Protein 2H0E (pdb70)

InterPro domains:
  IPR000895 Transthyretin/hydroxyisourate hydrolase [PR00189] (3-23)
  IPR000895 Transthyretin/hydroxyisourate hydrolase [PR00189] (92-114)
  IPR014306 Hydroxyisourate hydrolase [TIGR02962] (2-114)
  IPR023416 Transthyretin/hydroxyisourate hydrolase domain [PF00576] (4-113)
  IPR023416 Transthyretin/hydroxyisourate hydrolase domain [PTHR10395] (3-114)
  IPR023418 Transthyretin, thyroxine binding site [PS00768] (7-22)
  IPR023419 Transthyretin, conserved site [PS00769] (97-109)
  IPR036817 Transthyretin/hydroxyisourate hydrolase domain superfamily [G3DSA:2.60.40.180] (1-114)
  IPR036817 Transthyretin/hydroxyisourate hydrolase domain superfamily [SSF49472] (1-114)

B-factor: mean 44.35, std 12.81, range [21.93, 119.13]

GO terms:
  GO:0042802 identical protein binding (F, IPI)

Sequence (217 aa):
GKLTTHHILDLTCGKPAANVKIGLKRLGESIKEVYTNNDGRVDVPLLAGEELSGEYVEFHAGDYFASKNAADQPFLTIVTVRFQLADPDAHYHHIPLLLSPFGYQVYRGSGKLTTHILDLTCGKPAANVKIGLKRLGESIKEVYTNNDGRVDVPLLAGEELSGEYVEFHAGDYFASKNNAADQPFLTIVTVRFQLADPDAHYHIPLLLSPFGYQVYRGS

Structure (mmCIF, N/CA/C/O backbone):
data_2H0E
#
_entry.id   2H0E
#
_cell.length_a   73.170
_cell.length_b   73.170
_cell.length_c   145.020
_cell.angle_alpha   90.000
_cell.angle_beta   90.000
_cell.angle_gamma   90.000
#
_symmetry.space_group_name_H-M   'P 42 2 2'
#
loop_
_entity.id
_entity.type
_entity.pdbx_description
1 polymer 'Transthyretin-like protein pucM'
2 non-polymer GLYCEROL
3 water water
#
loop_
_atom_site.group_PDB
_atom_site.id
_atom_site.type_symbol
_atom_site.label_atom_id
_atom_site.label_alt_id
_atom_site.label_comp_id
_atom_site.label_asym_id
_atom_site.label_entity_id
_atom_site.label_seq_id
_atom_site.pdbx_PDB_ins_code
_atom_site.Cartn_x
_atom_site.Cartn_y
_atom_site.Cartn_z
_atom_site.occupancy
_atom_site.B_iso_or_equiv
_atom_site.auth_seq_id
_atom_site.auth_comp_id
_atom_site.auth_asym_id
_atom_site.auth_atom_id
_atom_site.pdbx_PDB_model_num
ATOM 9 N N . GLY A 1 9 ? -22.875 65.350 51.049 1.00 77.45 9 GLY A N 1
ATOM 10 C CA . GLY A 1 9 ? -21.670 65.869 50.432 1.00 71.55 9 GLY A CA 1
ATOM 11 C C . GLY A 1 9 ? -20.626 64.784 50.256 1.00 67.17 9 GLY A C 1
ATOM 12 O O . GLY A 1 9 ? -20.733 63.706 50.840 1.00 66.82 9 GLY A O 1
ATOM 13 N N . LYS A 1 10 ? -19.609 65.067 49.455 1.00 62.75 10 LYS A N 1
ATOM 14 C CA . LYS A 1 10 ? -18.557 64.096 49.211 1.00 59.06 10 LYS A CA 1
ATOM 15 C C . LYS A 1 10 ? -17.238 64.789 48.889 1.00 55.75 10 LYS A C 1
ATOM 16 O O . LYS A 1 10 ? -17.215 65.810 48.208 1.00 55.63 10 LYS A O 1
ATOM 22 N N . LEU A 1 11 ? -16.145 64.239 49.402 1.00 52.21 11 LEU A N 1
ATOM 23 C CA . LEU A 1 11 ? -14.813 64.769 49.138 1.00 47.61 11 LEU A CA 1
ATOM 24 C C . LEU A 1 11 ? -13.943 63.618 48.666 1.00 45.71 11 LEU A C 1
ATOM 25 O O . LEU A 1 11 ? -13.776 62.624 49.374 1.00 45.42 11 LEU A O 1
ATOM 30 N N . THR A 1 12 ? -13.392 63.755 47.466 1.00 43.30 12 THR A N 1
ATOM 31 C CA . THR A 1 12 ? -12.533 62.729 46.907 1.00 40.54 12 THR A CA 1
ATOM 32 C C . THR A 1 12 ? -11.280 63.356 46.313 1.00 39.52 12 THR A C 1
ATOM 33 O O . THR A 1 12 ? -11.201 64.572 46.131 1.00 37.94 12 THR A O 1
ATOM 37 N N . THR A 1 13 ? -10.301 62.516 46.015 1.00 38.14 13 THR A N 1
ATOM 38 C CA . THR A 1 13 ? -9.054 62.976 45.432 1.00 37.11 13 THR A CA 1
ATOM 39 C C . THR A 1 13 ? -8.447 61.839 44.632 1.00 36.80 13 THR A C 1
ATOM 40 O O . THR A 1 13 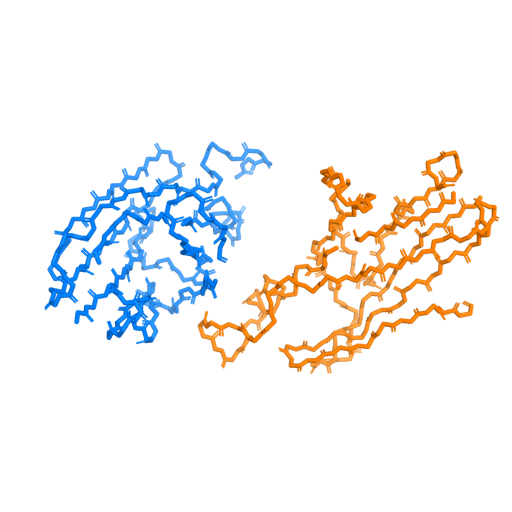? -8.899 60.703 44.718 1.00 39.42 13 THR A O 1
ATOM 44 N N A HIS A 1 14 ? -7.438 62.178 43.834 0.50 36.16 14 HIS A N 1
ATOM 45 N N B HIS A 1 14 ? -7.413 62.136 43.860 0.50 36.02 14 HIS A N 1
ATOM 46 C CA A HIS A 1 14 ? -6.758 61.236 42.954 0.50 35.77 14 HIS A CA 1
ATOM 47 C CA B HIS A 1 14 ? -6.708 61.110 43.112 0.50 35.56 14 HIS A CA 1
ATOM 48 C C A HIS A 1 14 ? -5.363 61.782 42.648 0.50 34.98 14 HIS A C 1
ATOM 49 C C B HIS A 1 14 ? -5.402 61.728 42.638 0.50 34.92 14 HIS A C 1
ATOM 50 O O A HIS A 1 14 ? -5.196 62.993 42.473 0.50 35.33 14 HIS A O 1
ATOM 51 O O B HIS A 1 14 ? -5.337 62.921 42.331 0.50 35.53 14 HIS A O 1
ATOM 64 N N . ILE A 1 15 ? -4.363 60.905 42.604 1.00 33.04 15 ILE A N 1
ATOM 65 C CA . ILE A 1 15 ? -3.014 61.346 42.278 1.00 31.83 15 ILE A CA 1
ATOM 66 C C . ILE A 1 15 ? -2.416 60.808 40.984 1.00 32.25 15 ILE A C 1
ATOM 67 O O . ILE A 1 15 ? -2.405 59.595 40.750 1.00 33.70 15 ILE A O 1
ATOM 72 N N . LEU A 1 16 ? -1.904 61.716 40.154 1.00 30.40 16 LEU A N 1
ATOM 73 C CA . LEU A 1 16 ? -1.264 61.334 38.903 1.00 30.34 16 LEU A CA 1
ATOM 74 C C . LEU A 1 16 ? 0.218 61.661 39.002 1.00 31.03 16 LEU A C 1
ATOM 75 O O . LEU A 1 16 ? 0.589 62.761 39.424 1.00 30.63 16 LEU A O 1
ATOM 80 N N . ASP A 1 17 ? 1.062 60.710 38.616 1.00 31.52 17 ASP A N 1
ATOM 81 C CA . ASP A 1 17 ? 2.511 60.914 38.630 1.00 32.17 17 ASP A CA 1
ATOM 82 C C . ASP A 1 17 ? 2.875 61.344 37.209 1.00 33.69 17 ASP A C 1
ATOM 83 O O . ASP A 1 17 ? 2.888 60.516 36.294 1.00 33.31 17 ASP A O 1
ATOM 88 N N . LEU A 1 18 ? 3.150 62.634 37.020 1.00 34.27 18 LEU A N 1
ATOM 89 C CA . LEU A 1 18 ? 3.479 63.157 35.696 1.00 34.39 18 LEU A CA 1
ATOM 90 C C . LEU A 1 18 ? 4.836 62.674 35.191 1.00 35.21 18 LEU A C 1
ATOM 91 O O . LEU A 1 18 ? 5.172 62.845 34.016 1.00 34.58 18 LEU A O 1
ATOM 96 N N . THR A 1 19 ? 5.614 62.063 36.073 1.00 34.72 19 THR A N 1
ATOM 97 C CA . THR A 1 19 ? 6.925 61.558 35.689 1.00 36.66 19 THR A CA 1
ATOM 98 C C . THR A 1 19 ? 6.805 60.304 34.813 1.00 37.19 19 THR A C 1
ATOM 99 O O . THR A 1 19 ? 7.697 60.015 34.018 1.00 34.97 19 THR A O 1
ATOM 103 N N . CYS A 1 20 ? 5.704 59.568 34.950 1.00 37.55 20 CYS A N 1
ATOM 104 C CA . CYS A 1 20 ? 5.511 58.360 34.152 1.00 41.79 20 CYS A CA 1
ATOM 105 C C . CYS A 1 20 ? 4.131 58.262 33.494 1.00 42.31 20 CYS A C 1
ATOM 106 O O . CYS A 1 20 ? 3.871 57.346 32.719 1.00 45.01 20 CYS A O 1
ATOM 109 N N . GLY A 1 21 ? 3.244 59.199 33.802 1.00 41.91 21 GLY A N 1
ATOM 110 C CA . GLY A 1 21 ? 1.924 59.170 33.200 1.00 42.42 21 GLY A CA 1
ATOM 111 C C . GLY A 1 21 ? 0.981 58.136 33.780 1.00 43.71 21 GLY A C 1
ATOM 112 O O . GLY A 1 21 ? -0.070 57.843 33.197 1.00 44.27 21 GLY A O 1
ATOM 113 N N . LYS A 1 22 ? 1.345 57.586 34.932 1.00 42.50 22 LYS A N 1
ATOM 114 C CA . LYS A 1 22 ? 0.514 56.591 35.589 1.00 42.40 22 LYS A CA 1
ATOM 115 C C . LYS A 1 22 ? 0.001 57.155 36.903 1.00 40.40 22 LYS A C 1
ATOM 116 O O . LYS A 1 22 ? 0.572 58.098 37.447 1.00 38.13 22 LYS A O 1
ATOM 122 N N . PRO A 1 23 ? -1.099 56.595 37.426 1.00 40.16 23 PRO A N 1
ATOM 123 C CA . PRO A 1 23 ? -1.618 57.099 38.701 1.00 37.57 23 PRO A CA 1
ATOM 124 C C . PRO A 1 23 ? -0.582 56.732 39.767 1.00 36.49 23 PRO A C 1
ATOM 125 O O . PRO A 1 23 ? 0.157 55.761 39.596 1.00 33.98 23 PRO A O 1
ATOM 129 N N . ALA A 1 24 ? -0.509 57.509 40.846 1.00 35.03 24 ALA A N 1
ATOM 130 C CA . ALA A 1 24 ? 0.446 57.243 41.924 1.00 33.91 24 ALA A CA 1
ATOM 131 C C . ALA A 1 24 ? -0.193 56.265 42.902 1.00 33.80 24 ALA A C 1
ATOM 132 O O . ALA A 1 24 ? -1.121 56.619 43.624 1.00 32.64 24 ALA A O 1
ATOM 134 N N . ALA A 1 25 ? 0.305 55.030 42.917 1.00 34.41 25 ALA A N 1
ATOM 135 C CA . ALA A 1 25 ? -0.242 53.987 43.786 1.00 33.49 25 ALA A CA 1
ATOM 136 C C . ALA A 1 25 ? 0.431 53.876 45.142 1.00 34.21 25 ALA A C 1
ATOM 137 O O . ALA A 1 25 ? 1.643 54.044 45.265 1.00 34.02 25 ALA A O 1
ATOM 139 N N . ASN A 1 26 ? -0.374 53.582 46.160 1.00 36.39 26 ASN A N 1
ATOM 140 C CA . ASN A 1 26 ? 0.124 53.396 47.519 1.00 36.33 26 ASN A CA 1
ATOM 141 C C . ASN A 1 26 ? 0.690 54.659 48.180 1.00 35.57 26 ASN A C 1
ATOM 142 O O . ASN A 1 26 ? 1.554 54.563 49.052 1.00 35.44 26 ASN A O 1
ATOM 147 N N . VAL A 1 27 ? 0.220 55.835 47.769 1.00 33.81 27 VAL A N 1
ATOM 148 C CA . VAL A 1 27 ? 0.696 57.081 48.371 1.00 30.40 27 VAL A CA 1
ATOM 149 C C . VAL A 1 27 ? -0.134 57.329 49.615 1.00 30.52 27 VAL A C 1
ATOM 150 O O . VAL A 1 27 ? -1.362 57.233 49.568 1.00 29.74 27 VAL A O 1
ATOM 154 N N . LYS A 1 28 ? 0.514 57.643 50.732 1.00 30.51 28 LYS A N 1
ATOM 155 C CA . LYS A 1 28 ? -0.249 57.896 51.947 1.00 31.67 28 LYS A CA 1
ATOM 156 C C . LYS A 1 28 ? -0.819 59.322 51.926 1.00 31.62 28 LYS A C 1
ATOM 157 O O . LYS A 1 28 ? -0.141 60.286 51.559 1.00 30.06 28 LYS A O 1
ATOM 163 N N . ILE A 1 29 ? -2.074 59.439 52.329 1.00 31.60 29 ILE A N 1
ATOM 164 C CA . ILE A 1 29 ? -2.745 60.716 52.374 1.00 31.18 29 ILE A CA 1
ATOM 165 C C . ILE A 1 29 ? -3.330 60.908 53.767 1.00 31.82 29 ILE A C 1
ATOM 166 O O . ILE A 1 29 ? -3.971 60.006 54.301 1.00 30.45 29 ILE A O 1
ATOM 171 N N . GLY A 1 30 ? -3.100 62.082 54.350 1.00 32.23 30 GLY A N 1
ATOM 172 C CA . GLY A 1 30 ? -3.648 62.386 55.660 1.00 31.73 30 GLY A CA 1
ATOM 173 C C . GLY A 1 30 ? -4.676 63.500 55.527 1.00 32.24 30 GLY A C 1
ATOM 174 O O . GLY A 1 30 ? -4.510 64.415 54.722 1.00 33.16 30 GLY A O 1
ATOM 175 N N . LEU A 1 31 ? -5.753 63.417 56.293 1.00 31.77 31 LEU A N 1
ATOM 176 C CA . LEU A 1 31 ? -6.791 64.437 56.254 1.00 32.40 31 LEU A CA 1
ATOM 177 C C . LEU A 1 31 ? -6.861 64.978 57.668 1.00 34.40 31 LEU A C 1
ATOM 178 O O . LEU A 1 31 ? -6.568 64.257 58.617 1.00 33.75 31 LEU A O 1
ATOM 183 N N . LYS A 1 32 ? -7.240 66.242 57.812 1.00 36.68 32 LYS A N 1
ATOM 184 C CA . LYS A 1 32 ? -7.370 66.836 59.134 1.00 39.86 32 LYS A CA 1
ATOM 185 C C . LYS A 1 32 ? -8.045 68.184 59.015 1.00 40.56 32 LYS A C 1
ATOM 186 O O . LYS A 1 32 ? -7.881 68.878 58.011 1.00 41.09 32 LYS A O 1
ATOM 192 N N . ARG A 1 33 ? -8.828 68.538 60.028 1.00 40.35 33 ARG A N 1
ATOM 193 C CA . ARG A 1 33 ? -9.492 69.829 60.044 1.00 40.80 33 ARG A CA 1
ATOM 194 C C . ARG A 1 33 ? -8.417 70.848 60.368 1.00 40.18 33 ARG A C 1
ATOM 195 O O . ARG A 1 33 ? -7.444 70.529 61.050 1.00 39.00 33 ARG A O 1
ATOM 203 N N . LEU A 1 34 ? -8.578 72.069 59.871 1.00 40.60 34 LEU A N 1
ATOM 204 C CA . LEU A 1 34 ? -7.593 73.116 60.126 1.00 40.00 34 LEU A CA 1
ATOM 205 C C . LEU A 1 34 ? -7.439 73.308 61.637 1.00 39.38 34 LEU A C 1
ATOM 206 O O . LEU A 1 34 ? -8.425 73.464 62.348 1.00 38.01 34 LEU A O 1
ATOM 211 N N . GLY A 1 35 ? -6.206 73.271 62.129 1.00 40.67 35 GLY A N 1
ATOM 212 C CA . GLY A 1 35 ? -5.985 73.452 63.554 1.00 43.96 35 GLY A CA 1
ATOM 213 C C . GLY A 1 35 ? -5.865 72.144 64.321 1.00 46.39 35 GLY A C 1
ATOM 214 O O . GLY A 1 35 ? -5.056 72.023 65.241 1.00 46.53 35 GLY A O 1
ATOM 215 N N . GLU A 1 36 ? -6.675 71.162 63.941 1.00 46.87 36 GLU A N 1
ATOM 216 C CA . GLU A 1 36 ? -6.656 69.852 64.585 1.00 46.73 36 GLU A CA 1
ATOM 217 C C . GLU A 1 36 ? -5.552 68.972 64.020 1.00 44.85 36 GLU A C 1
ATOM 218 O O . GLU A 1 36 ? -4.823 69.367 63.116 1.00 46.19 36 GLU A O 1
ATOM 224 N N . SER A 1 37 ? -5.417 67.776 64.571 1.00 44.89 37 SER A N 1
ATOM 225 C CA . SER A 1 37 ? -4.417 66.843 64.081 1.00 41.90 37 SER A CA 1
ATOM 226 C C . SER A 1 37 ? -5.121 65.854 63.159 1.00 39.97 37 SER A C 1
ATOM 227 O O . SER A 1 37 ? -6.348 65.904 62.996 1.00 35.94 37 SER A O 1
ATOM 230 N N . ILE A 1 38 ? -4.348 64.966 62.547 1.00 40.00 38 ILE A N 1
ATOM 231 C CA . ILE A 1 38 ? -4.900 63.976 61.622 1.00 40.48 38 ILE A CA 1
ATOM 232 C C . ILE A 1 38 ? -6.177 63.288 62.111 1.00 38.87 38 ILE A C 1
ATOM 233 O O . ILE A 1 38 ? -6.303 62.959 63.289 1.00 36.50 38 ILE A O 1
ATOM 246 N N . LYS A 1 40 ? -7.813 61.061 59.577 1.00 34.93 40 LYS A N 1
ATOM 247 C CA . LYS A 1 40 ? -7.800 59.866 58.730 1.00 32.98 40 LYS A CA 1
ATOM 248 C C . LYS A 1 40 ? -6.464 59.725 58.022 1.00 33.35 40 LYS A C 1
ATOM 249 O O . LYS A 1 40 ? -5.804 60.723 57.728 1.00 34.30 40 LYS A O 1
ATOM 255 N N . GLU A 1 41 ? -6.081 58.481 57.749 1.00 34.14 41 GLU A N 1
ATOM 256 C CA . GLU A 1 41 ? -4.851 58.170 57.029 1.00 35.64 41 GLU A CA 1
ATOM 257 C C . GLU A 1 41 ? -5.218 57.065 56.041 1.00 35.72 41 GLU A C 1
ATOM 258 O O . GLU A 1 41 ? -5.719 56.003 56.427 1.00 34.89 41 GLU A O 1
ATOM 264 N N . VAL A 1 42 ? -4.980 57.332 54.761 1.00 36.03 42 VAL A N 1
ATOM 265 C CA . VAL A 1 42 ? -5.308 56.397 53.697 1.00 33.38 42 VAL A CA 1
ATOM 266 C C . VAL A 1 42 ? -4.138 56.204 52.738 1.00 33.58 42 VAL A C 1
ATOM 267 O O . VAL A 1 42 ? -3.207 57.007 52.707 1.00 34.44 42 VAL A O 1
ATOM 271 N N . TYR A 1 43 ? -4.173 55.114 51.977 1.00 32.16 43 TYR A N 1
ATOM 272 C CA . TYR A 1 43 ? -3.142 54.836 50.985 1.00 33.60 43 TYR A CA 1
ATOM 273 C C . TYR A 1 43 ? -3.880 54.598 49.672 1.00 35.18 43 TYR A C 1
ATOM 274 O O . TYR A 1 43 ? -4.831 53.824 49.616 1.00 35.99 43 TYR A O 1
ATOM 283 N N . THR A 1 44 ? -3.456 55.291 48.622 1.00 35.46 44 THR A N 1
ATOM 284 C CA . THR A 1 44 ? -4.098 55.171 47.319 1.00 33.96 44 THR A CA 1
ATOM 285 C C . THR A 1 44 ? -3.946 53.775 46.715 1.00 34.68 44 THR A C 1
ATOM 286 O O . THR A 1 44 ? -2.951 53.087 46.955 1.00 31.12 44 THR A O 1
ATOM 290 N N . ASN A 1 45 ? -4.938 53.373 45.923 1.00 36.13 45 ASN A N 1
ATOM 291 C CA . ASN A 1 45 ? -4.897 52.085 45.246 1.00 39.98 45 ASN A CA 1
ATOM 292 C C . ASN A 1 45 ? -4.104 52.229 43.940 1.00 41.67 45 ASN A C 1
ATOM 293 O O . ASN A 1 45 ? -3.404 53.226 43.731 1.00 39.88 45 ASN A O 1
ATOM 298 N N . ASN A 1 46 ? -4.230 51.247 43.054 1.00 43.68 46 ASN A N 1
ATOM 299 C CA . ASN A 1 46 ? -3.493 51.271 41.796 1.00 44.22 46 ASN A CA 1
ATOM 300 C C . ASN A 1 46 ? -3.942 52.318 40.789 1.00 43.47 46 ASN A C 1
ATOM 301 O O . ASN A 1 46 ? -3.210 52.606 39.837 1.00 41.59 46 ASN A O 1
ATOM 306 N N . ASP A 1 47 ? -5.131 52.885 40.984 1.00 42.78 47 ASP A N 1
ATOM 307 C CA . ASP A 1 47 ? -5.607 53.935 40.086 1.00 44.67 47 ASP A CA 1
ATOM 308 C C . ASP A 1 47 ? -5.337 55.293 40.755 1.00 43.69 47 ASP A C 1
ATOM 309 O O . ASP A 1 47 ? -5.787 56.339 40.285 1.00 43.59 47 ASP A O 1
ATOM 314 N N . GLY A 1 48 ? -4.583 55.259 41.852 1.00 41.35 48 GLY A N 1
ATOM 315 C CA . GLY A 1 48 ? -4.239 56.471 42.572 1.00 39.05 48 GLY A CA 1
ATOM 316 C C . GLY A 1 48 ? -5.413 57.139 43.252 1.00 38.87 48 GLY A C 1
ATOM 317 O O . GLY A 1 48 ? -5.428 58.360 43.415 1.00 36.18 48 GLY A O 1
ATOM 318 N N . ARG A 1 49 ? -6.392 56.335 43.655 1.00 40.15 49 ARG A N 1
ATOM 319 C CA . ARG A 1 49 ? -7.591 56.832 44.326 1.00 42.06 49 ARG A CA 1
ATOM 320 C C . ARG A 1 49 ? -7.837 55.999 45.577 1.00 41.50 49 ARG A C 1
ATOM 321 O O . ARG A 1 49 ? -6.992 55.193 45.961 1.00 39.78 49 ARG A O 1
ATOM 329 N N . VAL A 1 50 ? -8.979 56.205 46.225 1.00 42.96 50 VAL A N 1
ATOM 330 C CA . VAL A 1 50 ? -9.326 55.422 47.412 1.00 46.13 50 VAL A CA 1
ATOM 331 C C . VAL A 1 50 ? -10.776 54.984 47.251 1.00 47.63 50 VAL A C 1
ATOM 332 O O . VAL A 1 50 ? -11.606 55.744 46.750 1.00 46.70 50 VAL A O 1
ATOM 336 N N . ASP A 1 51 ? -11.073 53.755 47.660 1.00 50.33 51 ASP A N 1
ATOM 337 C CA . ASP A 1 51 ? -12.424 53.210 47.537 1.00 53.44 51 ASP A CA 1
ATOM 338 C C . ASP A 1 51 ? -13.539 54.105 48.066 1.00 53.91 51 ASP A C 1
ATOM 339 O O . ASP A 1 51 ? -14.477 54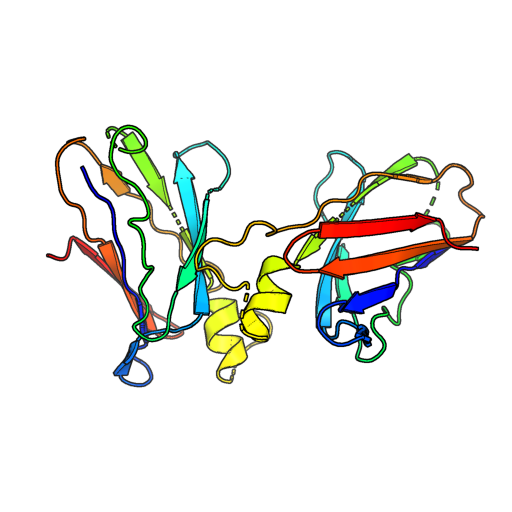.438 47.340 1.00 55.24 51 ASP A O 1
ATOM 344 N N . VAL A 1 52 ? -13.438 54.490 49.332 1.00 52.40 52 VAL A N 1
ATOM 345 C CA . VAL A 1 52 ? -14.448 55.336 49.953 1.00 50.99 52 VAL A CA 1
ATOM 346 C C . VAL A 1 52 ? -14.026 56.807 49.933 1.00 49.47 52 VAL A C 1
ATOM 347 O O . VAL A 1 52 ? -12.839 57.127 49.996 1.00 48.52 52 VAL A O 1
ATOM 351 N N . PRO A 1 53 ? -14.997 57.722 49.826 1.00 48.84 53 PRO A N 1
ATOM 352 C CA . PRO A 1 53 ? -14.649 59.146 49.807 1.00 48.66 53 PRO A CA 1
ATOM 353 C C . PRO A 1 53 ? -13.924 59.528 51.090 1.00 47.73 53 PRO A C 1
ATOM 354 O O . PRO A 1 53 ? -14.222 58.987 52.152 1.00 48.60 53 PRO A O 1
ATOM 358 N N . LEU A 1 54 ? -12.969 60.447 50.989 1.00 46.71 54 LEU A N 1
ATOM 359 C CA . LEU A 1 54 ? -12.221 60.897 52.159 1.00 46.10 54 LEU A CA 1
ATOM 360 C C . LEU A 1 54 ? -13.173 61.506 53.174 1.00 45.79 54 LEU A C 1
ATOM 361 O O . LEU A 1 54 ? -12.934 61.463 54.383 1.00 46.36 54 LEU A O 1
ATOM 366 N N . LEU A 1 55 ? -14.263 62.065 52.670 1.00 44.77 55 LEU A N 1
ATOM 367 C CA . LEU A 1 55 ? -15.263 62.692 53.515 1.00 45.56 55 LEU A CA 1
ATOM 368 C C . LEU A 1 55 ? -16.629 62.547 52.846 1.00 46.23 55 LEU A C 1
ATOM 369 O O . LEU A 1 55 ? -16.741 62.620 51.622 1.00 44.07 55 LEU A O 1
ATOM 374 N N . ALA A 1 56 ? -17.662 62.331 53.652 1.00 48.39 56 ALA A N 1
ATOM 375 C CA . ALA A 1 56 ? -19.021 62.189 53.141 1.00 50.20 56 ALA A CA 1
ATOM 376 C C . ALA A 1 56 ? -20.015 62.229 54.294 1.00 51.44 56 ALA A C 1
ATOM 377 O O . ALA A 1 56 ? -19.643 62.023 55.446 1.00 52.11 56 ALA A O 1
ATOM 379 N N . GLY A 1 57 ? -21.275 62.510 53.978 1.00 52.93 57 GLY A N 1
ATOM 380 C CA . GLY A 1 57 ? -22.302 62.565 55.002 1.00 54.58 57 GLY A CA 1
ATOM 381 C C . GLY A 1 57 ? -22.039 63.555 56.120 1.00 56.30 57 GLY A C 1
ATOM 382 O O . GLY A 1 57 ? -21.660 64.707 55.876 1.00 56.12 57 GLY A O 1
ATOM 383 N N . GLU A 1 58 ? -22.254 63.101 57.352 1.00 57.12 58 GLU A N 1
ATOM 384 C CA . GLU A 1 58 ? -22.057 63.929 58.536 1.00 58.34 58 GLU A CA 1
ATOM 385 C C . GLU A 1 58 ? -20.615 64.373 58.668 1.00 57.46 58 GLU A C 1
ATOM 386 O O . GLU A 1 58 ? -20.338 65.495 59.103 1.00 56.23 58 GLU A O 1
ATOM 392 N N . GLU A 1 59 ? -19.700 63.479 58.308 1.00 56.67 59 GLU A N 1
ATOM 393 C CA . GLU A 1 59 ? -18.279 63.772 58.380 1.00 56.38 59 GLU A CA 1
ATOM 394 C C . GLU A 1 59 ? -17.951 65.099 57.711 1.00 55.29 59 GLU A C 1
ATOM 395 O O . GLU A 1 59 ? -17.153 65.881 58.228 1.00 55.82 59 GLU A O 1
ATOM 401 N N . LEU A 1 60 ? -18.570 65.346 56.561 1.00 52.60 60 LEU A N 1
ATOM 402 C CA . LEU A 1 60 ? -18.309 66.557 55.794 1.00 52.39 60 LEU A CA 1
ATOM 403 C C . LEU A 1 60 ? -19.045 67.794 56.297 1.00 53.61 60 LEU A C 1
ATOM 404 O O . LEU A 1 60 ? -20.241 67.966 56.057 1.00 53.94 60 LEU A O 1
ATOM 417 N N . SER A 1 62 ? -18.965 72.178 56.722 1.00 51.51 62 SER A N 1
ATOM 418 C CA . SER A 1 62 ? -18.416 73.439 56.236 1.00 49.00 62 SER A CA 1
ATOM 419 C C . SER A 1 62 ? -17.232 73.860 57.094 1.00 46.71 62 SER A C 1
ATOM 420 O O . SER A 1 62 ? -17.325 73.891 58.322 1.00 46.36 62 SER A O 1
ATOM 423 N N . GLY A 1 63 ? -16.121 74.176 56.436 1.00 43.84 63 GLY A N 1
ATOM 424 C CA . GLY A 1 63 ? -14.922 74.586 57.144 1.00 42.36 63 GLY A CA 1
ATOM 425 C C . GLY A 1 63 ? -13.673 74.318 56.326 1.00 41.93 63 GLY A C 1
ATOM 426 O O . GLY A 1 63 ? -13.748 73.908 55.165 1.00 42.31 63 GLY A O 1
ATOM 427 N N . GLU A 1 64 ? -12.513 74.551 56.925 1.00 41.41 64 GLU A N 1
ATOM 428 C CA . GLU A 1 64 ? -11.262 74.320 56.227 1.00 39.25 64 GLU A CA 1
ATOM 429 C C . GLU A 1 64 ? -10.634 72.985 56.611 1.00 40.03 64 GLU A C 1
ATOM 430 O O . GLU A 1 64 ? -10.764 72.520 57.747 1.00 40.22 64 GLU A O 1
ATOM 436 N N . TYR A 1 65 ? -9.957 72.377 55.644 1.00 38.21 65 TYR A N 1
ATOM 437 C CA . TYR A 1 65 ? -9.283 71.103 55.836 1.00 36.19 65 TYR A CA 1
ATOM 438 C C . TYR A 1 65 ? -7.887 71.168 55.235 1.00 34.70 65 TYR A C 1
ATOM 439 O O . TYR A 1 65 ? -7.532 72.136 54.559 1.00 33.89 65 TYR A O 1
ATOM 448 N N . VAL A 1 66 ? -7.105 70.125 55.488 1.00 31.98 66 VAL A N 1
ATOM 449 C CA . VAL A 1 66 ? -5.756 70.015 54.960 1.00 31.52 66 VAL A CA 1
ATOM 450 C C . VAL A 1 66 ? -5.469 68.545 54.619 1.00 32.16 66 VAL A C 1
ATOM 451 O O . VAL A 1 66 ? -5.734 67.646 55.422 1.00 31.49 66 VAL A O 1
ATOM 463 N N . GLU A 1 68 ? -2.488 65.864 53.448 1.00 33.92 68 GLU A N 1
ATOM 464 C CA . GLU A 1 68 ? -1.038 65.731 53.411 1.00 35.23 68 GLU A CA 1
ATOM 465 C C . GLU A 1 68 ? -0.657 64.548 52.539 1.00 35.11 68 GLU A C 1
ATOM 466 O O . GLU A 1 68 ? -0.817 63.387 52.926 1.00 37.05 68 GLU A O 1
ATOM 472 N N . PHE A 1 69 ? -0.171 64.856 51.345 1.00 33.71 69 PHE A N 1
ATOM 473 C CA . PHE A 1 69 ? 0.229 63.833 50.395 1.00 32.03 69 PHE A CA 1
ATOM 474 C C . PHE A 1 69 ? 1.703 63.527 50.667 1.00 32.17 69 PHE A C 1
ATOM 475 O O . PHE A 1 69 ? 2.551 64.424 50.595 1.00 29.40 69 PHE A O 1
ATOM 483 N N . HIS A 1 70 ? 2.003 62.272 50.997 1.00 29.09 70 HIS A N 1
ATOM 484 C CA . HIS A 1 70 ? 3.377 61.890 51.289 1.00 29.12 70 HIS A CA 1
ATOM 485 C C . HIS A 1 70 ? 4.119 61.566 50.013 1.00 29.87 70 HIS A C 1
ATOM 486 O O . HIS A 1 70 ? 4.371 60.406 49.696 1.00 32.70 70 HIS A O 1
ATOM 493 N N . ALA A 1 71 ? 4.464 62.622 49.283 1.00 30.02 71 ALA A N 1
ATOM 494 C CA . ALA A 1 71 ? 5.150 62.506 48.014 1.00 29.23 71 ALA A CA 1
ATOM 495 C C . ALA A 1 71 ? 6.592 62.039 48.145 1.00 30.30 71 ALA A C 1
ATOM 496 O O . ALA A 1 71 ? 7.059 61.244 47.331 1.00 30.97 71 ALA A O 1
ATOM 498 N N . GLY A 1 72 ? 7.297 62.540 49.155 1.00 30.28 72 GLY A N 1
ATOM 499 C CA . GLY A 1 72 ? 8.685 62.152 49.342 1.00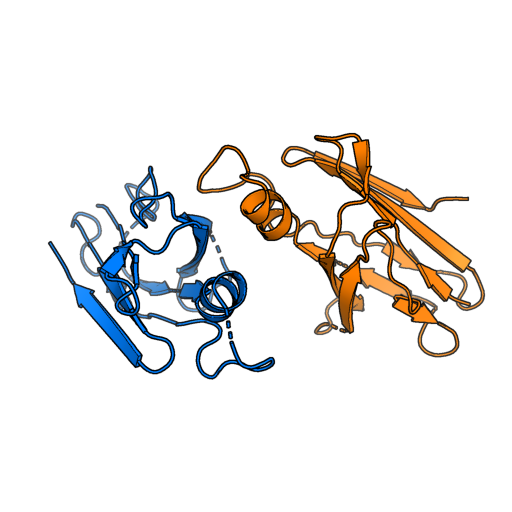 30.36 72 GLY A CA 1
ATOM 500 C C . GLY A 1 72 ? 8.846 60.642 49.420 1.00 32.38 72 GLY A C 1
ATOM 501 O O . GLY A 1 72 ? 9.717 60.066 48.761 1.00 32.17 72 GLY A O 1
ATOM 502 N N . ASP A 1 73 ? 8.009 59.997 50.226 1.00 32.40 73 ASP A N 1
ATOM 503 C CA . ASP A 1 73 ? 8.072 58.545 50.369 1.00 35.91 73 ASP A CA 1
ATOM 504 C C . ASP A 1 73 ? 7.735 57.855 49.055 1.00 35.83 73 ASP A C 1
ATOM 505 O O . ASP A 1 73 ? 8.397 56.899 48.671 1.00 37.71 73 ASP A O 1
ATOM 510 N N . TYR A 1 74 ? 6.711 58.345 48.362 1.00 36.98 74 TYR A N 1
ATOM 511 C CA . TYR A 1 74 ? 6.315 57.757 47.092 1.00 34.70 74 TYR A CA 1
ATOM 512 C C . TYR A 1 74 ? 7.451 57.761 46.080 1.00 35.72 74 TYR A C 1
ATOM 513 O O . TYR A 1 74 ? 7.765 56.725 45.495 1.00 35.66 74 TYR A O 1
ATOM 522 N N . PHE A 1 75 ? 8.073 58.914 45.864 1.00 37.91 75 PHE A N 1
ATOM 523 C CA . PHE A 1 75 ? 9.162 58.986 44.893 1.00 39.97 75 PHE A CA 1
ATOM 524 C C . PHE A 1 75 ? 10.381 58.203 45.333 1.00 42.15 75 PHE A C 1
ATOM 525 O O . PHE A 1 75 ? 11.150 57.729 44.497 1.00 44.09 75 PHE A O 1
ATOM 533 N N . ALA A 1 76 ? 10.564 58.066 46.641 1.00 43.92 76 ALA A N 1
ATOM 534 C CA . ALA A 1 76 ? 11.694 57.309 47.164 1.00 47.59 76 ALA A CA 1
ATOM 535 C C . ALA A 1 76 ? 11.545 55.843 46.738 1.00 51.22 76 ALA A C 1
ATOM 536 O O . ALA A 1 76 ? 12.494 55.224 46.245 1.00 52.49 76 ALA A O 1
ATOM 538 N N . SER A 1 77 ? 10.344 55.298 46.919 1.00 53.34 77 SER A N 1
ATOM 539 C CA . SER A 1 77 ? 10.069 53.913 46.563 1.00 56.77 77 SER A CA 1
ATOM 540 C C . SER A 1 77 ? 10.095 53.714 45.051 1.00 59.48 77 SER A C 1
ATOM 541 O O . SER A 1 77 ? 9.915 52.600 44.559 1.00 60.68 77 SER A O 1
ATOM 544 N N . LYS A 1 78 ? 10.327 54.799 44.321 1.00 62.53 78 LYS A N 1
ATOM 545 C CA . LYS A 1 78 ? 10.360 54.764 42.864 1.00 64.35 78 LYS A CA 1
ATOM 546 C C . LYS A 1 78 ? 11.744 55.026 42.279 1.00 65.33 78 LYS A C 1
ATOM 547 O O . LYS A 1 78 ? 11.947 54.862 41.082 1.00 67.05 78 LYS A O 1
ATOM 553 N N . ASN A 1 79 ? 12.695 55.434 43.109 1.00 67.30 79 ASN A N 1
ATOM 554 C CA . ASN A 1 79 ? 14.040 55.728 42.618 1.00 69.15 79 ASN A CA 1
ATOM 555 C C . ASN A 1 79 ? 15.075 54.775 43.219 1.00 69.77 79 ASN A C 1
ATOM 556 O O . ASN A 1 79 ? 16.280 55.047 43.205 1.00 69.60 79 ASN A O 1
ATOM 561 N N . ALA A 1 82 ? 17.175 59.909 43.693 1.00 75.42 82 ALA A N 1
ATOM 562 C CA . ALA A 1 82 ? 16.316 60.415 44.760 1.00 76.45 82 ALA A CA 1
ATOM 563 C C . ALA A 1 82 ? 17.146 60.842 45.967 1.00 76.00 82 ALA A C 1
ATOM 564 O O . ALA A 1 82 ? 17.881 60.041 46.546 1.00 75.85 82 ALA A O 1
ATOM 566 N N . ALA A 1 83 ? 17.011 62.110 46.343 1.00 76.03 83 ALA A N 1
ATOM 567 C CA . ALA A 1 83 ? 17.748 62.676 47.468 1.00 75.46 83 ALA A CA 1
ATOM 568 C C . ALA A 1 83 ? 17.285 62.140 48.822 1.00 75.31 83 ALA A C 1
ATOM 569 O O . ALA A 1 83 ? 16.109 61.814 49.009 1.00 75.33 83 ALA A O 1
ATOM 571 N N . ASP A 1 84 ? 18.226 62.048 49.760 1.00 74.90 84 ASP A N 1
ATOM 572 C CA . ASP A 1 84 ? 17.938 61.570 51.112 1.00 74.05 84 ASP A CA 1
ATOM 573 C C . ASP A 1 84 ? 16.988 62.561 51.781 1.00 71.80 84 ASP A C 1
ATOM 574 O O . ASP A 1 84 ? 16.165 62.188 52.624 1.00 71.38 84 ASP A O 1
ATOM 579 N N . GLN A 1 85 ? 17.124 63.827 51.389 1.00 68.09 85 GLN A N 1
ATOM 580 C CA . GLN A 1 85 ? 16.293 64.916 51.889 1.00 64.37 85 GLN A CA 1
ATOM 581 C C . GLN A 1 85 ? 15.600 65.506 50.659 1.00 60.33 85 GLN A C 1
ATOM 582 O O . GLN A 1 85 ? 16.090 66.460 50.051 1.00 60.08 85 GLN A O 1
ATOM 588 N N . PRO A 1 86 ? 14.451 64.936 50.273 1.00 55.92 86 PRO A N 1
ATOM 589 C CA . PRO A 1 86 ? 13.704 65.411 49.105 1.00 52.62 86 PRO A CA 1
ATOM 590 C C . PRO A 1 86 ? 13.137 66.819 49.256 1.00 49.34 86 PRO A C 1
ATOM 591 O O . PRO A 1 86 ? 12.738 67.227 50.351 1.00 49.33 86 PRO A O 1
ATOM 595 N N . PHE A 1 87 ? 13.107 67.548 48.144 1.00 44.54 87 PHE A N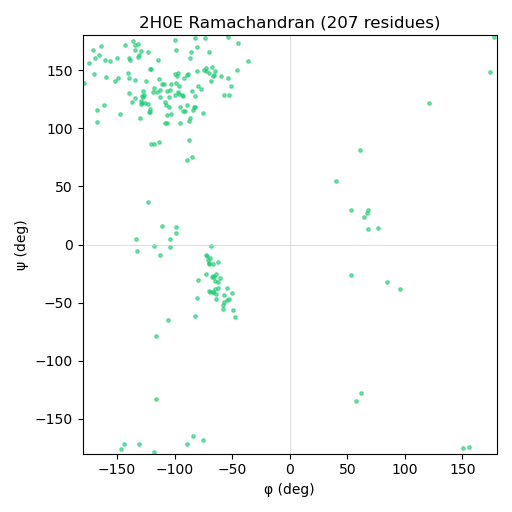 1
ATOM 596 C CA . PHE A 1 87 ? 12.560 68.899 48.101 1.00 40.18 87 PHE A CA 1
ATOM 597 C C . PHE A 1 87 ? 11.111 68.844 48.583 1.00 38.45 87 PHE A C 1
ATOM 598 O O . PHE A 1 87 ? 10.696 69.629 49.432 1.00 36.23 87 PHE A O 1
ATOM 606 N N . LEU A 1 88 ? 10.340 67.917 48.024 1.00 35.36 88 LEU A N 1
ATOM 607 C CA . LEU A 1 88 ? 8.951 67.760 48.426 1.00 34.79 88 LEU A CA 1
ATOM 608 C C . LEU A 1 88 ? 8.862 66.525 49.297 1.00 35.43 88 LEU A C 1
ATOM 609 O O . LEU A 1 88 ? 9.168 65.420 48.853 1.00 36.07 88 LEU A O 1
ATOM 614 N N . THR A 1 89 ? 8.445 66.716 50.539 1.00 34.64 89 THR A N 1
ATOM 615 C CA . THR A 1 89 ? 8.316 65.617 51.475 1.00 35.07 89 THR A CA 1
ATOM 616 C C . THR A 1 89 ? 6.828 65.327 51.639 1.00 34.73 89 THR A C 1
ATOM 617 O O . THR A 1 89 ? 6.338 64.255 51.267 1.00 33.27 89 THR A O 1
ATOM 621 N N . ILE A 1 90 ? 6.120 66.301 52.197 1.00 34.36 90 ILE A N 1
ATOM 622 C CA . ILE A 1 90 ? 4.689 66.208 52.402 1.00 34.76 90 ILE A CA 1
ATOM 623 C C . ILE A 1 90 ? 4.066 67.382 51.662 1.00 35.64 90 ILE A C 1
ATOM 624 O O . ILE A 1 90 ? 4.297 68.538 52.014 1.00 37.27 90 ILE A O 1
ATOM 629 N N . VAL A 1 91 ? 3.294 67.090 50.625 1.00 33.66 91 VAL A N 1
ATOM 630 C CA . VAL A 1 91 ? 2.639 68.138 49.873 1.00 31.92 91 VAL A CA 1
ATOM 631 C C . VAL A 1 91 ? 1.364 68.458 50.645 1.00 32.90 91 VAL A C 1
ATOM 632 O O . VAL A 1 91 ? 0.472 67.620 50.799 1.00 29.56 91 VAL A O 1
ATOM 636 N N . THR A 1 92 ? 1.308 69.682 51.154 1.00 33.93 92 THR A N 1
ATOM 637 C CA . THR A 1 92 ? 0.189 70.135 51.955 1.00 35.46 92 THR A CA 1
ATOM 638 C C . THR A 1 92 ? -0.817 70.916 51.116 1.00 34.46 92 THR A C 1
ATOM 639 O O . THR A 1 92 ? -0.445 71.809 50.362 1.00 38.39 92 THR A O 1
ATOM 643 N N . VAL A 1 93 ? -2.092 70.575 51.245 1.00 30.54 93 VAL A N 1
ATOM 644 C CA . VAL A 1 93 ? -3.128 71.246 50.484 1.00 28.22 93 VAL A CA 1
ATOM 645 C C . VAL A 1 93 ? -4.267 71.704 51.396 1.00 29.13 93 VAL A C 1
ATOM 646 O O . VAL A 1 93 ? -5.019 70.877 51.927 1.00 28.01 93 VAL A O 1
ATOM 650 N N . ARG A 1 94 ? -4.362 73.020 51.598 1.00 28.99 94 ARG A N 1
ATOM 651 C CA . ARG A 1 94 ? -5.424 73.606 52.409 1.00 27.90 94 ARG A CA 1
ATOM 652 C C . ARG A 1 94 ? -6.516 74.108 51.465 1.00 28.36 94 ARG A C 1
ATOM 653 O O . ARG A 1 94 ? -6.230 74.597 50.359 1.00 26.01 94 ARG A O 1
ATOM 661 N N . PHE A 1 95 ? -7.764 73.999 51.903 1.00 25.80 95 PHE A N 1
ATOM 662 C CA . PHE A 1 95 ? -8.886 74.423 51.091 1.00 27.97 95 PHE A CA 1
ATOM 663 C C . PHE A 1 95 ? -10.110 74.493 51.988 1.00 30.46 95 PHE A C 1
ATOM 664 O O . PHE A 1 95 ? -10.121 73.920 53.072 1.00 30.51 95 PHE A O 1
ATOM 672 N N . GLN A 1 96 ? -11.144 75.177 51.521 1.00 31.54 96 GLN A N 1
ATOM 673 C CA . GLN A 1 96 ? -12.365 75.327 52.294 1.00 35.64 96 GLN A CA 1
ATOM 674 C C . GLN A 1 96 ? -13.554 74.707 51.597 1.00 36.74 96 GLN A C 1
ATOM 675 O O . GLN A 1 96 ? -13.755 74.901 50.401 1.00 36.74 96 GLN A O 1
ATOM 681 N N . LEU A 1 97 ? -14.341 73.961 52.356 1.00 39.04 97 LEU A N 1
ATOM 682 C CA . LEU A 1 97 ? -15.539 73.337 51.820 1.00 42.99 97 LEU A CA 1
ATOM 683 C C . LEU A 1 97 ? -16.682 74.158 52.400 1.00 46.39 97 LEU A C 1
ATOM 684 O O . LEU A 1 97 ? -17.004 74.037 53.583 1.00 47.20 97 LEU A O 1
ATOM 689 N N . ALA A 1 98 ? -17.285 75.004 51.571 1.00 49.75 98 ALA A N 1
ATOM 690 C CA . ALA A 1 98 ? -18.366 75.869 52.028 1.00 52.23 98 ALA A CA 1
ATOM 691 C C . ALA A 1 98 ? -19.704 75.157 52.086 1.00 53.70 98 ALA A C 1
ATOM 692 O O . ALA A 1 98 ? -20.437 75.281 53.065 1.00 55.35 98 ALA A O 1
ATOM 694 N N . ASP A 1 99 ? -20.023 74.418 51.031 1.00 55.39 99 ASP A N 1
ATOM 695 C CA . ASP A 1 99 ? -21.283 73.695 50.962 1.00 55.56 99 ASP A CA 1
ATOM 696 C C . ASP A 1 99 ? -21.105 72.255 51.428 1.00 55.61 99 ASP A C 1
ATOM 697 O O . ASP A 1 99 ? -20.355 71.490 50.827 1.00 55.76 99 ASP A O 1
ATOM 702 N N . PRO A 1 100 ? -21.798 71.868 52.511 1.00 56.18 100 PRO A N 1
ATOM 703 C CA . PRO A 1 100 ? -21.736 70.518 53.080 1.00 55.96 100 PRO A CA 1
ATOM 704 C C . PRO A 1 100 ? -22.407 69.438 52.225 1.00 56.36 100 PRO A C 1
ATOM 705 O O . PRO A 1 100 ? -22.222 68.246 52.473 1.00 55.92 100 PRO A O 1
ATOM 709 N N . ASP A 1 101 ? -23.185 69.854 51.227 1.00 57.02 101 ASP A N 1
ATOM 710 C CA . ASP A 1 101 ? -23.893 68.904 50.367 1.00 57.52 101 ASP A CA 1
ATOM 711 C C . ASP A 1 101 ? -23.363 68.853 48.938 1.00 56.62 101 ASP A C 1
ATOM 712 O O . ASP A 1 101 ? -24.031 68.331 48.045 1.00 57.18 101 ASP A O 1
ATOM 717 N N . ALA A 1 102 ? -22.170 69.392 48.716 1.00 55.59 102 ALA A N 1
ATOM 718 C CA . ALA A 1 102 ? -21.595 69.393 47.376 1.00 54.71 102 ALA A CA 1
ATOM 719 C C . ALA A 1 102 ? -20.588 68.265 47.197 1.00 53.87 102 ALA A C 1
ATOM 720 O O . ALA A 1 102 ? -20.178 67.622 48.165 1.00 53.45 102 ALA A O 1
ATOM 722 N N . HIS A 1 103 ? -20.208 68.024 45.947 1.00 52.52 103 HIS A N 1
ATOM 723 C CA . HIS A 1 103 ? -19.235 66.993 45.617 1.00 52.62 103 HIS A CA 1
ATOM 724 C C . HIS A 1 103 ? -17.917 67.660 45.243 1.00 50.05 103 HIS A C 1
ATOM 725 O O . HIS A 1 103 ? -17.812 68.321 44.211 1.00 51.50 103 HIS A O 1
ATOM 732 N N . TYR A 1 104 ? -16.916 67.488 46.096 1.00 45.54 104 TYR A N 1
ATOM 733 C CA . TYR A 1 104 ? -15.612 68.084 45.873 1.00 41.15 104 TYR A CA 1
ATOM 734 C C . TYR A 1 104 ? -14.561 67.069 45.450 1.00 39.32 104 TYR A C 1
ATOM 735 O O . TYR A 1 104 ? -14.248 66.150 46.201 1.00 39.10 104 TYR A O 1
ATOM 744 N N A HIS A 1 105 ? -14.031 67.244 44.244 0.50 38.55 105 HIS A N 1
ATOM 745 N N B HIS A 1 105 ? -14.026 67.216 44.241 0.50 38.58 105 HIS A N 1
ATOM 746 C CA A HIS A 1 105 ? -12.983 66.378 43.718 0.50 37.82 105 HIS A CA 1
ATOM 747 C CA B HIS A 1 105 ? -12.969 66.321 43.772 0.50 37.91 105 HIS A CA 1
ATOM 748 C C A HIS A 1 105 ? -11.728 67.251 43.672 0.50 36.46 105 HIS A C 1
ATOM 749 C C B HIS A 1 105 ? -11.731 67.210 43.664 0.50 36.55 105 HIS A C 1
ATOM 750 O O A HIS A 1 105 ? -11.686 68.235 42.935 0.50 35.03 105 HIS A O 1
ATOM 751 O O B HIS A 1 105 ? -11.706 68.157 42.879 0.50 35.27 105 HIS A O 1
ATOM 764 N N . ILE A 1 106 ? -10.718 66.910 44.469 1.00 35.89 106 ILE A N 1
ATOM 765 C CA . ILE A 1 106 ? -9.489 67.695 44.496 1.00 31.87 106 ILE A CA 1
ATOM 766 C C . ILE A 1 106 ? -8.255 66.860 44.187 1.00 31.49 106 ILE A C 1
ATOM 767 O O . ILE A 1 106 ? -7.535 66.443 45.090 1.00 32.80 106 ILE A O 1
ATOM 772 N N . PRO A 1 107 ? -7.991 66.617 42.897 1.00 30.29 107 PRO A N 1
ATOM 773 C CA . PRO A 1 107 ? -6.851 65.831 42.418 1.00 29.77 107 PRO A CA 1
ATOM 774 C C . PRO A 1 107 ? -5.513 66.525 42.606 1.00 28.55 107 PRO A C 1
ATOM 775 O O . PRO A 1 107 ? -5.448 67.731 42.843 1.00 30.87 107 PRO A O 1
ATOM 779 N N . LEU A 1 108 ? -4.446 65.752 42.468 1.00 28.03 108 LEU A N 1
ATOM 780 C CA . LEU A 1 108 ? -3.094 66.276 42.592 1.00 27.97 108 LEU A CA 1
ATOM 781 C C . LEU A 1 108 ? -2.238 65.741 41.437 1.00 28.73 108 LEU A C 1
ATOM 782 O O . LEU A 1 108 ? -2.186 64.527 41.198 1.00 29.36 108 LEU A O 1
ATOM 787 N N . LEU A 1 109 ? -1.593 66.645 40.705 1.00 27.83 109 LEU A N 1
ATOM 788 C CA . LEU A 1 109 ? -0.731 66.247 39.593 1.00 28.18 109 LEU A CA 1
ATOM 789 C C . LEU A 1 109 ? 0.672 66.398 40.165 1.00 28.39 109 LEU A C 1
ATOM 790 O O . LEU A 1 109 ? 1.128 67.510 40.433 1.00 29.25 109 LEU A O 1
ATOM 795 N N . LEU A 1 110 ? 1.357 65.278 40.347 1.00 28.39 110 LEU A N 1
ATOM 796 C CA . LEU A 1 110 ? 2.668 65.301 40.986 1.00 29.76 110 LEU A CA 1
ATOM 797 C C . LEU A 1 110 ? 3.932 65.034 40.162 1.00 29.28 110 LEU A C 1
ATOM 798 O O . LEU A 1 110 ? 3.973 64.149 39.303 1.00 31.18 110 LEU A O 1
ATOM 803 N N . SER A 1 111 ? 4.958 65.827 40.440 1.00 30.09 111 SER A N 1
ATOM 804 C CA . SER A 1 111 ? 6.284 65.693 39.828 1.00 31.40 111 SER A CA 1
ATOM 805 C C . SER A 1 111 ? 7.251 65.931 40.986 1.00 31.07 111 SER A C 1
ATOM 806 O O . SER A 1 111 ? 6.882 66.549 41.984 1.00 29.67 111 SER A O 1
ATOM 809 N N . PRO A 1 112 ? 8.500 65.457 40.868 1.00 31.96 112 PRO A N 1
ATOM 810 C CA . PRO A 1 112 ? 9.477 65.646 41.944 1.00 32.18 112 PRO A CA 1
ATOM 811 C C . PRO A 1 112 ? 9.673 67.099 42.373 1.00 31.71 112 PRO A C 1
ATOM 812 O O . PRO A 1 112 ? 9.842 67.376 43.558 1.00 32.92 112 PRO A O 1
ATOM 816 N N . PHE A 1 113 ? 9.646 68.033 41.427 1.00 30.68 113 PHE A N 1
ATOM 817 C CA . PHE A 1 113 ? 9.859 69.430 41.789 1.00 29.24 113 PHE A CA 1
ATOM 818 C C . PHE A 1 113 ? 8.734 70.369 41.382 1.00 31.14 113 PHE A C 1
ATOM 819 O O . PHE A 1 113 ? 8.961 71.521 41.007 1.00 30.05 113 PHE A O 1
ATOM 827 N N . GLY A 1 114 ? 7.505 69.879 41.472 1.00 30.56 114 GLY A N 1
ATOM 828 C CA . GLY A 1 114 ? 6.383 70.717 41.119 1.00 29.65 114 GLY A CA 1
ATOM 829 C C . GLY A 1 114 ? 5.102 69.928 41.139 1.00 29.72 114 GLY A C 1
ATOM 830 O O . GLY A 1 114 ? 5.107 68.725 40.866 1.00 33.44 114 GLY A O 1
ATOM 831 N N . TYR A 1 115 ? 4.007 70.591 41.478 1.00 25.36 115 TYR A N 1
ATOM 832 C CA . TYR A 1 115 ? 2.715 69.931 41.510 1.00 25.57 115 TYR A CA 1
ATOM 833 C C . TYR A 1 115 ? 1.599 70.907 41.193 1.00 25.67 115 TYR A C 1
ATOM 834 O O . TYR A 1 115 ? 1.777 72.128 41.283 1.00 25.16 115 TYR A O 1
ATOM 843 N N . GLN A 1 116 ? 0.456 70.354 40.805 1.00 26.21 116 GLN A N 1
ATOM 844 C CA . GLN A 1 116 ? -0.723 71.142 40.456 1.00 27.98 116 GLN A CA 1
ATOM 845 C C . GLN A 1 116 ? -1.919 70.634 41.246 1.00 27.22 116 GLN A C 1
ATOM 846 O O . GLN A 1 116 ? -2.215 69.447 41.218 1.00 27.17 116 GLN A O 1
ATOM 852 N N . VAL A 1 117 ? -2.593 71.541 41.943 1.00 26.12 117 VAL A N 1
ATOM 853 C CA . VAL A 1 117 ? -3.787 71.222 42.718 1.00 25.74 117 VAL A CA 1
ATOM 854 C C . VAL A 1 117 ? -4.994 71.870 42.029 1.00 26.70 117 VAL A C 1
ATOM 855 O O . VAL A 1 117 ? -4.904 73.017 41.581 1.00 26.75 117 VAL A O 1
ATOM 859 N N . TYR A 1 118 ? -6.117 71.161 41.941 1.00 26.87 118 TYR A N 1
ATOM 860 C CA . TYR A 1 118 ? -7.310 71.747 41.317 1.00 30.14 118 TYR A CA 1
ATOM 861 C C . TYR A 1 118 ? -8.643 71.146 41.742 1.00 30.76 118 TYR A C 1
ATOM 862 O O . TYR A 1 118 ? -8.715 70.014 42.218 1.00 29.01 118 TYR A O 1
ATOM 871 N N . ARG A 1 119 ? -9.700 71.924 41.555 1.00 34.83 119 ARG A N 1
ATOM 872 C CA . ARG A 1 119 ? -11.055 71.483 41.868 1.00 41.30 119 ARG A CA 1
ATOM 873 C C . ARG A 1 119 ? -11.549 70.791 40.607 1.00 44.30 119 ARG A C 1
ATOM 874 O O . ARG A 1 119 ? -12.114 71.427 39.721 1.00 45.52 119 ARG A O 1
ATOM 882 N N . GLY A 1 120 ? -11.305 69.491 40.519 1.00 47.92 120 GLY A N 1
ATOM 883 C CA . GLY A 1 120 ? -11.716 68.742 39.350 1.00 53.24 120 GLY A CA 1
ATOM 884 C C . GLY A 1 120 ? -13.201 68.468 39.329 1.00 57.09 120 GLY A C 1
ATOM 885 O O . GLY A 1 120 ? -13.960 69.037 40.114 1.00 57.09 120 GLY A O 1
ATOM 886 N N . SER A 1 121 ? -13.609 67.586 38.423 1.00 61.08 121 SER A N 1
ATOM 887 C CA . SER A 1 121 ? -15.010 67.215 38.274 1.00 64.08 121 SER A CA 1
ATOM 888 C C . SER A 1 121 ? -15.184 65.718 38.496 1.00 65.37 121 SER A C 1
ATOM 889 O O . SER A 1 121 ? -14.165 65.034 38.741 1.00 66.03 121 SER A O 1
ATOM 901 N N . GLY B 1 9 ? 23.464 51.503 80.897 1.00 83.67 9 GLY B N 1
ATOM 902 C CA . GLY B 1 9 ? 22.155 50.997 80.522 1.00 77.25 9 GLY B CA 1
ATOM 903 C C . GLY B 1 9 ? 21.854 51.160 79.044 1.00 72.17 9 GLY B C 1
ATOM 904 O O . GLY B 1 9 ? 22.537 51.911 78.348 1.00 72.24 9 GLY B O 1
ATOM 905 N N . LYS B 1 10 ? 20.840 50.452 78.558 1.00 66.58 10 LYS B N 1
ATOM 906 C CA . LYS B 1 10 ? 20.459 50.548 77.155 1.00 62.13 10 LYS B CA 1
ATOM 907 C C . LYS B 1 10 ? 19.032 50.065 76.894 1.00 58.16 10 LYS B C 1
ATOM 908 O O . LYS B 1 10 ? 18.460 49.317 77.687 1.00 57.25 10 LYS B O 1
ATOM 914 N N . LEU B 1 11 ? 18.458 50.516 75.783 1.00 53.79 11 LEU B N 1
ATOM 915 C CA . LEU B 1 11 ? 17.106 50.133 75.393 1.00 49.56 11 LEU B CA 1
ATOM 916 C C . LEU B 1 11 ? 17.109 49.642 73.952 1.00 48.45 11 LEU B C 1
ATOM 917 O O . LEU B 1 11 ? 17.552 50.354 73.051 1.00 47.87 11 LEU B O 1
ATOM 922 N N . THR B 1 12 ? 16.628 48.422 73.737 1.00 46.77 12 THR B N 1
ATOM 923 C CA . THR B 1 12 ? 16.554 47.866 72.392 1.00 45.57 12 THR B CA 1
ATOM 924 C C . THR B 1 12 ? 15.169 47.282 72.135 1.00 45.58 12 THR B C 1
ATOM 925 O O . THR B 1 12 ? 14.394 47.042 73.067 1.00 45.04 12 THR B O 1
ATOM 929 N N . THR B 1 13 ? 14.866 47.062 70.860 1.00 44.30 13 THR B N 1
ATOM 930 C CA . THR B 1 13 ? 13.585 46.509 70.453 1.00 44.45 13 THR B CA 1
ATOM 931 C C . THR B 1 13 ? 13.821 45.442 69.384 1.00 44.25 13 THR B C 1
ATOM 932 O O . THR B 1 13 ? 14.950 45.234 68.941 1.00 43.46 13 THR B O 1
ATOM 936 N N . HIS B 1 14 ? 12.748 44.775 68.976 1.00 44.30 14 HIS B N 1
ATOM 937 C CA . HIS B 1 14 ? 12.810 43.726 67.963 1.00 44.28 14 HIS B CA 1
ATOM 938 C C . HIS B 1 14 ? 11.393 43.545 67.436 1.00 42.55 14 HIS B C 1
ATOM 939 O O . HIS B 1 14 ? 10.481 43.238 68.204 1.00 42.84 14 HIS B O 1
ATOM 946 N N . ILE B 1 15 ? 11.202 43.751 66.136 1.00 40.16 15 ILE B N 1
ATOM 947 C CA . ILE B 1 15 ? 9.873 43.611 65.548 1.00 38.74 15 ILE B CA 1
ATOM 948 C C . ILE B 1 15 ? 9.730 42.347 64.707 1.00 40.58 15 ILE B C 1
ATOM 949 O O . ILE B 1 15 ? 10.570 42.048 63.855 1.00 39.87 15 ILE B O 1
ATOM 954 N N . LEU B 1 16 ? 8.643 41.624 64.937 1.00 39.68 16 LEU B N 1
ATOM 955 C CA . LEU B 1 16 ? 8.373 40.405 64.201 1.00 41.80 16 LEU B CA 1
ATOM 956 C C . LEU B 1 16 ? 7.107 40.616 63.382 1.00 41.07 16 LEU B C 1
ATOM 957 O O . LEU B 1 16 ? 6.095 41.100 63.891 1.00 41.39 16 LEU B O 1
ATOM 962 N N . ASP B 1 17 ? 7.169 40.268 62.107 1.00 39.89 17 ASP B N 1
ATOM 963 C CA . ASP B 1 17 ? 6.017 40.408 61.231 1.00 40.31 17 ASP B CA 1
ATOM 964 C C . ASP B 1 17 ? 5.192 39.121 61.343 1.00 42.11 17 ASP B C 1
ATOM 965 O O . ASP B 1 17 ? 5.586 38.080 60.825 1.00 41.99 17 ASP B O 1
ATOM 970 N N . LEU B 1 18 ? 4.052 39.202 62.027 1.00 43.40 18 LEU B N 1
ATOM 971 C CA . LEU B 1 18 ? 3.185 38.046 62.230 1.00 45.90 18 LEU B CA 1
ATOM 972 C C . LEU B 1 18 ? 2.575 37.468 60.960 1.00 47.90 18 LEU B C 1
ATOM 973 O O . LEU B 1 18 ? 2.215 36.288 60.926 1.00 48.70 18 LEU B O 1
ATOM 978 N N . THR B 1 19 ? 2.440 38.286 59.922 1.00 48.02 19 THR B N 1
ATOM 979 C CA . THR B 1 19 ? 1.842 37.801 58.682 1.00 49.74 19 THR B CA 1
ATOM 980 C C . THR B 1 19 ? 2.697 36.753 57.986 1.00 49.43 19 THR B C 1
ATOM 981 O O . THR B 1 19 ? 2.169 35.917 57.262 1.00 49.38 19 THR B O 1
ATOM 985 N N . CYS B 1 20 ? 4.009 36.794 58.209 1.00 49.80 20 CYS B N 1
ATOM 986 C CA . CYS B 1 20 ? 4.913 35.850 57.563 1.00 50.13 20 CYS B CA 1
ATOM 987 C C . CYS B 1 20 ? 5.960 35.187 58.465 1.00 50.35 20 CYS B C 1
ATOM 988 O O . CYS B 1 20 ? 6.822 34.459 57.974 1.00 51.29 20 CYS B O 1
ATOM 991 N N . GLY B 1 21 ? 5.896 35.440 59.769 1.00 48.60 21 GLY B N 1
ATOM 992 C CA . GLY B 1 21 ? 6.841 34.827 60.688 1.00 47.82 21 GLY B CA 1
ATOM 99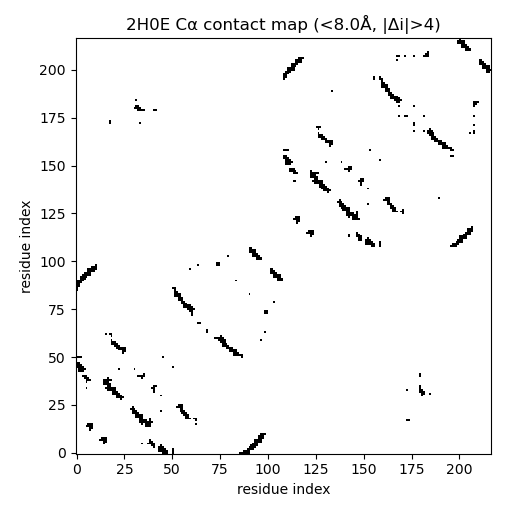3 C C . GLY B 1 21 ? 8.303 35.210 60.516 1.00 48.57 21 GLY B C 1
ATOM 994 O O . GLY B 1 21 ? 9.204 34.467 60.917 1.00 49.15 21 GLY B O 1
ATOM 995 N N . LYS B 1 22 ? 8.549 36.371 59.927 1.00 48.17 22 LYS B N 1
ATOM 996 C CA . LYS B 1 22 ? 9.912 36.841 59.719 1.00 48.28 22 LYS B CA 1
ATOM 997 C C . LYS B 1 22 ? 10.049 38.197 60.390 1.00 47.14 22 LYS B C 1
ATOM 998 O O . LYS B 1 22 ? 9.055 38.815 60.757 1.00 47.01 22 LYS B O 1
ATOM 1004 N N . PRO B 1 23 ? 11.285 38.672 60.570 1.00 46.11 23 PRO B N 1
ATOM 1005 C CA . PRO B 1 23 ? 11.496 39.975 61.202 1.00 45.96 23 PRO B CA 1
ATOM 1006 C C . PRO B 1 23 ? 10.997 41.099 60.294 1.00 46.23 23 PRO B C 1
ATOM 1007 O O . PRO B 1 23 ? 11.161 41.039 59.072 1.00 46.51 23 PRO B O 1
ATOM 1011 N N . ALA B 1 24 ? 10.381 42.116 60.884 1.00 45.17 24 ALA B N 1
ATOM 1012 C CA . ALA B 1 24 ? 9.889 43.244 60.100 1.00 45.44 24 ALA B CA 1
ATOM 1013 C C . ALA B 1 24 ? 11.100 44.085 59.721 1.00 44.72 24 ALA B C 1
ATOM 1014 O O . ALA B 1 24 ? 11.742 44.669 60.591 1.00 45.84 24 ALA B O 1
ATOM 1016 N N . ALA B 1 25 ? 11.419 44.132 58.430 1.00 43.75 25 ALA B N 1
ATOM 1017 C CA . ALA B 1 25 ? 12.570 44.894 57.961 1.00 43.18 25 ALA B CA 1
ATOM 1018 C C . ALA B 1 25 ? 12.233 46.354 57.646 1.00 43.78 25 ALA B C 1
ATOM 1019 O O . ALA B 1 25 ? 11.139 46.671 57.188 1.00 43.31 25 ALA B O 1
ATOM 1021 N N . ASN B 1 26 ? 13.206 47.225 57.890 1.00 45.23 26 ASN B N 1
ATOM 1022 C CA . ASN B 1 26 ? 13.089 48.669 57.685 1.00 47.43 26 ASN B CA 1
ATOM 1023 C C . ASN B 1 26 ? 11.748 49.284 58.088 1.00 44.97 26 ASN B C 1
ATOM 1024 O O . ASN B 1 26 ? 11.077 49.952 57.303 1.00 42.46 26 ASN B O 1
ATOM 1029 N N . VAL B 1 27 ? 11.369 49.037 59.336 1.00 44.00 27 VAL B N 1
ATOM 1030 C CA . VAL B 1 27 ? 10.152 49.596 59.912 1.00 42.69 27 VAL B CA 1
ATOM 1031 C C . VAL B 1 27 ? 10.665 50.864 60.593 1.00 40.89 27 VAL B C 1
ATOM 1032 O O . VAL B 1 27 ? 11.649 50.803 61.337 1.00 40.26 27 VAL B O 1
ATOM 1036 N N . LYS B 1 28 ? 10.037 52.006 60.328 1.00 38.14 28 LYS B N 1
ATOM 1037 C CA . LYS B 1 28 ? 10.487 53.253 60.947 1.00 38.82 28 LYS B CA 1
ATOM 1038 C C . LYS B 1 28 ? 10.031 53.352 62.391 1.00 38.54 28 LYS B C 1
ATOM 1039 O O . LYS B 1 28 ? 8.868 53.099 62.707 1.00 38.90 28 LYS B O 1
ATOM 1045 N N . ILE B 1 29 ? 10.949 53.728 63.269 1.00 38.48 29 ILE B N 1
ATOM 1046 C CA . ILE B 1 29 ? 10.615 53.853 64.675 1.00 37.94 29 ILE B CA 1
ATOM 1047 C C . ILE B 1 29 ? 10.965 55.212 65.257 1.00 38.58 29 ILE B C 1
ATOM 1048 O O . ILE B 1 29 ? 12.121 55.643 65.221 1.00 38.82 29 ILE B O 1
ATOM 1053 N N . GLY B 1 30 ? 9.955 55.883 65.795 1.00 37.32 30 GLY B N 1
ATOM 1054 C CA . GLY B 1 30 ? 10.183 57.173 66.411 1.00 38.67 30 GLY B CA 1
ATOM 1055 C C . GLY B 1 30 ? 10.167 57.017 67.923 1.00 38.95 30 GLY B C 1
ATOM 1056 O O . GLY B 1 30 ? 9.289 56.357 68.480 1.00 39.31 30 GLY B O 1
ATOM 1057 N N . LEU B 1 31 ? 11.150 57.604 68.590 1.00 38.52 31 LEU B N 1
ATOM 1058 C CA . LEU B 1 31 ? 11.228 57.537 70.042 1.00 40.95 31 LEU B CA 1
ATOM 1059 C C . LEU B 1 31 ? 11.222 58.945 70.636 1.00 40.99 31 LEU B C 1
ATOM 1060 O O . LEU B 1 31 ? 11.677 59.891 69.996 1.00 42.08 31 LEU B O 1
ATOM 1065 N N . LYS B 1 32 ? 10.708 59.076 71.856 1.00 40.81 32 LYS B N 1
ATOM 1066 C CA . LYS B 1 32 ? 10.682 60.366 72.544 1.00 40.30 32 LYS B CA 1
ATOM 1067 C C . LYS B 1 32 ? 10.175 60.283 73.971 1.00 39.11 32 LYS B C 1
ATOM 1068 O O . LYS B 1 32 ? 9.445 59.363 74.334 1.00 38.13 32 LYS B O 1
ATOM 1074 N N . ARG B 1 33 ? 10.572 61.255 74.783 1.00 39.45 33 ARG B N 1
ATOM 1075 C CA . ARG B 1 33 ? 10.126 61.299 76.169 1.00 38.37 33 ARG B CA 1
ATOM 1076 C C . ARG B 1 33 ? 8.669 61.720 76.134 1.00 35.80 33 ARG B C 1
ATOM 1077 O O . ARG B 1 33 ? 8.232 62.394 75.205 1.00 36.04 33 ARG B O 1
ATOM 1085 N N . LEU B 1 34 ? 7.897 61.296 77.120 1.00 36.14 34 LEU B N 1
ATOM 1086 C CA . LEU B 1 34 ? 6.483 61.632 77.122 1.00 35.00 34 LEU B CA 1
ATOM 1087 C C . LEU B 1 34 ? 6.245 63.133 76.958 1.00 35.99 34 LEU B C 1
ATOM 1088 O O . LEU B 1 34 ? 6.831 63.951 77.671 1.00 33.64 34 LEU B O 1
ATOM 1093 N N . GLY B 1 35 ? 5.392 63.488 76.001 1.00 37.49 35 GLY B N 1
ATOM 1094 C CA . GLY B 1 35 ? 5.067 64.883 75.777 1.00 38.22 35 GLY B CA 1
ATOM 1095 C C . GLY B 1 35 ? 6.015 65.676 74.904 1.00 39.51 35 GLY B C 1
ATOM 1096 O O . GLY B 1 35 ? 5.584 66.592 74.218 1.00 41.71 35 GLY B O 1
ATOM 1097 N N . GLU B 1 36 ? 7.300 65.343 74.933 1.00 40.71 36 GLU B N 1
ATOM 1098 C CA . GLU B 1 36 ? 8.293 66.045 74.132 1.00 43.88 36 GLU B CA 1
ATOM 1099 C C . GLU B 1 36 ? 8.187 65.686 72.651 1.00 45.75 36 GLU B C 1
ATOM 1100 O O . GLU B 1 36 ? 7.360 64.862 72.252 1.00 45.90 36 GLU B O 1
ATOM 1106 N N . SER B 1 37 ? 9.021 66.317 71.834 1.00 46.88 37 SER B N 1
ATOM 1107 C CA . SER B 1 37 ? 9.029 66.041 70.402 1.00 48.37 37 SER B CA 1
ATOM 1108 C C . SER B 1 37 ? 9.968 64.859 70.163 1.00 47.77 37 SER B C 1
ATOM 1109 O O . SER B 1 37 ? 10.806 64.561 71.013 1.00 45.26 37 SER B O 1
ATOM 1112 N N . ILE B 1 38 ? 9.825 64.185 69.021 1.00 49.08 38 ILE B N 1
ATOM 1113 C CA . ILE B 1 38 ? 10.672 63.032 68.710 1.00 51.48 38 ILE B CA 1
ATOM 1114 C C . ILE B 1 38 ? 12.158 63.370 68.825 1.00 52.49 38 ILE B C 1
ATOM 1115 O O . ILE B 1 38 ? 12.603 64.385 68.298 1.00 52.91 38 ILE B O 1
ATOM 1128 N N . LYS B 1 40 ? 14.526 60.786 68.229 1.00 58.74 40 LYS B N 1
ATOM 1129 C CA . LYS B 1 40 ? 15.179 59.844 67.327 1.00 58.30 40 LYS B CA 1
ATOM 1130 C C . LYS B 1 40 ? 14.210 59.281 66.304 1.00 58.26 40 LYS B C 1
ATOM 1131 O O . LYS B 1 40 ? 12.998 59.274 66.504 1.00 58.62 40 LYS B O 1
ATOM 1137 N N . GLU B 1 41 ? 14.771 58.804 65.202 1.00 57.48 41 GLU B N 1
ATOM 1138 C CA . GLU B 1 41 ? 14.012 58.177 64.136 1.00 55.82 41 GLU B CA 1
ATOM 1139 C C . GLU B 1 41 ? 14.950 57.127 63.568 1.00 54.56 41 GLU B C 1
ATOM 1140 O O . GLU B 1 41 ? 15.982 57.458 62.987 1.00 55.62 41 GLU B O 1
ATOM 1146 N N . VAL B 1 42 ? 14.604 55.859 63.764 1.00 52.06 42 VAL B N 1
ATOM 1147 C CA . VAL B 1 42 ? 15.439 54.770 63.286 1.00 49.03 42 VAL B CA 1
ATOM 1148 C C . VAL B 1 42 ? 14.650 53.747 62.482 1.00 47.01 42 VAL B C 1
ATOM 1149 O O . VAL B 1 42 ? 13.421 53.740 62.493 1.00 45.49 42 VAL B O 1
ATOM 1153 N N . TYR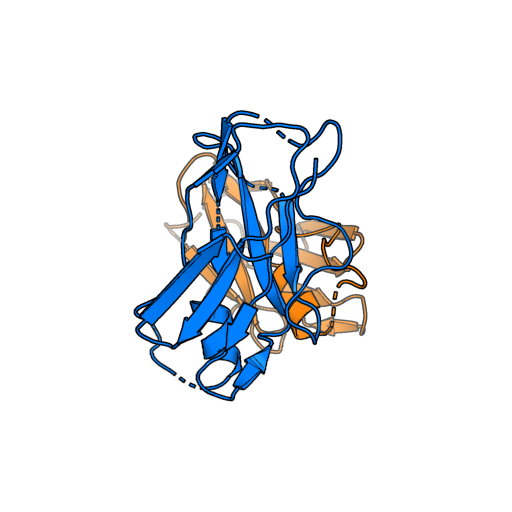 B 1 43 ? 15.371 52.881 61.783 1.00 45.67 43 TYR B N 1
ATOM 1154 C CA . TYR B 1 43 ? 14.741 51.846 60.980 1.00 45.16 43 TYR B CA 1
ATOM 1155 C C . TYR B 1 43 ? 15.271 50.484 61.398 1.00 44.85 43 TYR B C 1
ATOM 1156 O O . TYR B 1 43 ? 16.460 50.329 61.690 1.00 45.72 43 TYR B O 1
ATOM 1165 N N . THR B 1 44 ? 14.392 49.494 61.449 1.00 44.35 44 THR B N 1
ATOM 1166 C CA . THR B 1 44 ? 14.830 48.152 61.815 1.00 43.42 44 THR B CA 1
ATOM 1167 C C . THR B 1 44 ? 15.610 47.590 60.635 1.00 43.71 44 THR B C 1
ATOM 1168 O O . THR B 1 44 ? 15.357 47.957 59.485 1.00 40.58 44 THR B O 1
ATOM 1172 N N . ASN B 1 45 ? 16.580 46.728 60.918 1.00 46.52 45 ASN B N 1
ATOM 1173 C CA . ASN B 1 45 ? 17.366 46.120 59.851 1.00 47.37 45 ASN B CA 1
ATOM 1174 C C . ASN B 1 45 ? 16.657 44.841 59.417 1.00 48.31 45 ASN B C 1
ATOM 1175 O O . ASN B 1 45 ? 15.530 44.580 59.842 1.00 47.34 45 ASN B O 1
ATOM 1180 N N . ASN B 1 46 ? 17.309 44.048 58.574 1.00 50.48 46 ASN B N 1
ATOM 1181 C CA . ASN B 1 46 ? 16.712 42.812 58.080 1.00 52.33 46 ASN B CA 1
ATOM 1182 C C . ASN B 1 46 ? 16.411 41.791 59.170 1.00 52.62 46 ASN B C 1
ATOM 1183 O O . ASN B 1 46 ? 15.660 40.840 58.947 1.00 52.74 46 ASN B O 1
ATOM 1188 N N . ASP B 1 47 ? 16.991 41.985 60.349 1.00 53.63 47 ASP B N 1
ATOM 1189 C CA . ASP B 1 47 ? 16.758 41.064 61.450 1.00 54.55 47 ASP B CA 1
ATOM 1190 C C . ASP B 1 47 ? 15.703 41.605 62.413 1.00 52.80 47 ASP B C 1
ATOM 1191 O O . ASP B 1 47 ? 15.565 41.124 63.536 1.00 52.50 47 ASP B O 1
ATOM 1196 N N . GLY B 1 48 ? 14.959 42.608 61.960 1.00 51.10 48 GLY B N 1
ATOM 1197 C CA . GLY B 1 48 ? 13.911 43.191 62.778 1.00 50.26 48 GLY B CA 1
ATOM 1198 C C . GLY B 1 48 ? 14.403 43.949 63.996 1.00 49.44 48 GLY B C 1
ATOM 1199 O O . GLY B 1 48 ? 13.616 44.271 64.883 1.00 48.18 48 GLY B O 1
ATOM 1200 N N . ARG B 1 49 ? 15.702 44.229 64.040 1.00 49.21 49 ARG B N 1
ATOM 1201 C CA . ARG B 1 49 ? 16.302 44.954 65.153 1.00 50.64 49 ARG B CA 1
ATOM 1202 C C . ARG B 1 49 ? 16.903 46.275 64.676 1.00 50.78 49 ARG B C 1
ATOM 1203 O O . ARG B 1 49 ? 16.816 46.622 63.500 1.00 49.51 49 ARG B O 1
ATOM 1211 N N . VAL B 1 50 ? 17.500 47.014 65.603 1.00 52.41 50 VAL B N 1
ATOM 1212 C CA . VAL B 1 50 ? 18.157 48.277 65.276 1.00 54.38 50 VAL B CA 1
ATOM 1213 C C . VAL B 1 50 ? 19.603 48.134 65.756 1.00 55.94 50 VAL B C 1
ATOM 1214 O O . VAL B 1 50 ? 19.848 47.893 66.939 1.00 56.05 50 VAL B O 1
ATOM 1218 N N . ASP B 1 51 ? 20.553 48.261 64.834 1.00 57.99 51 ASP B N 1
ATOM 1219 C CA . ASP B 1 51 ? 21.972 48.129 65.162 1.00 60.13 51 ASP B CA 1
ATOM 1220 C C . ASP B 1 51 ? 22.372 48.938 66.388 1.00 60.48 51 ASP B C 1
ATOM 1221 O O . ASP B 1 51 ? 22.810 48.382 67.398 1.00 60.20 51 ASP B O 1
ATOM 1226 N N . VAL B 1 52 ? 22.222 50.255 66.287 1.00 60.42 52 VAL B N 1
ATOM 1227 C CA . VAL B 1 52 ? 22.558 51.160 67.375 1.00 59.58 52 VAL B CA 1
ATOM 1228 C C . VAL B 1 52 ? 21.415 51.230 68.388 1.00 59.15 52 VAL B C 1
ATOM 1229 O O . VAL B 1 52 ? 20.266 51.476 68.022 1.00 59.05 52 VAL B O 1
ATOM 1233 N N . PRO B 1 53 ? 21.718 51.017 69.680 1.00 58.33 53 PRO B N 1
ATOM 1234 C CA . PRO B 1 53 ? 20.708 51.058 70.747 1.00 57.72 53 PRO B CA 1
ATOM 1235 C C . PRO B 1 53 ? 19.858 52.331 70.700 1.00 56.62 53 PRO B C 1
ATOM 1236 O O . PRO B 1 53 ? 20.387 53.429 70.499 1.00 56.58 53 PRO B O 1
ATOM 1240 N N . LEU B 1 54 ? 18.547 52.177 70.882 1.00 54.00 54 LEU B N 1
ATOM 1241 C CA . LEU B 1 54 ? 17.632 53.315 70.854 1.00 53.59 54 LEU B CA 1
ATOM 1242 C C . LEU B 1 54 ? 18.037 54.353 71.897 1.00 52.89 54 LEU B C 1
ATOM 1243 O O . LEU B 1 54 ? 18.044 55.552 71.626 1.00 52.63 54 LEU B O 1
ATOM 1248 N N . LEU B 1 55 ? 18.372 53.875 73.089 1.00 52.78 55 LEU B N 1
ATOM 1249 C CA . LEU B 1 55 ? 18.815 54.727 74.182 1.00 53.83 55 LEU B CA 1
ATOM 1250 C C . LEU B 1 55 ? 19.944 53.972 74.847 1.00 54.65 55 LEU B C 1
ATOM 1251 O O . LEU B 1 55 ? 19.895 52.747 74.946 1.00 54.66 55 LEU B O 1
ATOM 1256 N N . ALA B 1 56 ? 20.962 54.694 75.297 1.00 56.39 56 ALA B N 1
ATOM 1257 C CA . ALA B 1 56 ? 22.097 54.055 75.950 1.00 58.00 56 ALA B CA 1
ATOM 1258 C C . ALA B 1 56 ? 22.887 55.031 76.809 1.00 59.01 56 ALA B C 1
ATOM 1259 O O . ALA B 1 56 ? 23.028 56.208 76.466 1.00 57.44 56 ALA B O 1
ATOM 1261 N N . GLY B 1 57 ? 23.396 54.526 77.929 1.00 60.16 57 GLY B N 1
ATOM 1262 C CA . GLY B 1 57 ? 24.183 55.348 78.827 1.00 63.70 57 GLY B CA 1
ATOM 1263 C C . GLY B 1 57 ? 23.451 56.530 79.428 1.00 65.78 57 GLY B C 1
ATOM 1264 O O . GLY B 1 57 ? 22.368 56.381 80.001 1.00 66.26 57 GLY B O 1
ATOM 1265 N N . GLU B 1 58 ? 24.048 57.711 79.295 1.00 67.27 58 GLU B N 1
ATOM 1266 C CA . GLU B 1 58 ? 23.464 58.926 79.844 1.00 69.70 58 GLU B CA 1
ATOM 1267 C C . GLU B 1 58 ? 22.241 59.420 79.092 1.00 69.12 58 GLU B C 1
ATOM 1268 O O . GLU B 1 58 ? 21.541 60.320 79.551 1.00 68.62 58 GLU B O 1
ATOM 1274 N N . GLU B 1 59 ? 21.979 58.827 77.937 1.00 68.77 59 GLU B N 1
ATOM 1275 C CA . GLU B 1 59 ? 20.820 59.208 77.152 1.00 67.99 59 GLU B CA 1
ATOM 1276 C C . GLU B 1 59 ? 19.589 58.529 77.757 1.00 65.98 59 GLU B C 1
ATOM 1277 O O . GLU B 1 59 ? 18.481 59.060 77.699 1.00 65.28 59 GLU B O 1
ATOM 1283 N N . LEU B 1 60 ? 19.801 57.359 78.352 1.00 63.34 60 LEU B N 1
ATOM 1284 C CA . LEU B 1 60 ? 18.720 56.602 78.972 1.00 61.55 60 LEU B CA 1
ATOM 1285 C C . LEU B 1 60 ? 18.568 57.012 80.431 1.00 60.47 60 LEU B C 1
ATOM 1286 O O . LEU B 1 60 ? 19.327 56.577 81.298 1.00 59.73 60 LEU B O 1
ATOM 1299 N N . SER B 1 62 ? 15.849 57.668 83.851 1.00 52.62 62 SER B N 1
ATOM 1300 C CA . SER B 1 62 ? 14.604 57.199 84.439 1.00 50.22 62 SER B CA 1
ATOM 1301 C C . SER B 1 62 ? 13.474 58.110 83.985 1.00 48.74 62 SER B C 1
ATOM 1302 O O . SER B 1 62 ? 13.622 59.329 83.969 1.00 52.15 62 SER B O 1
ATOM 1305 N N . GLY B 1 63 ? 12.349 57.517 83.604 1.00 45.03 63 GLY B N 1
ATOM 1306 C CA . GLY B 1 63 ? 11.230 58.316 83.147 1.00 42.21 63 GLY B CA 1
ATOM 1307 C C . GLY B 1 63 ? 10.333 57.624 82.132 1.00 40.49 63 GLY B C 1
ATOM 1308 O O . GLY B 1 63 ? 10.515 56.449 81.794 1.00 40.90 63 GLY B O 1
ATOM 1309 N N . GLU B 1 64 ? 9.361 58.373 81.635 1.00 37.32 64 GLU B N 1
ATOM 1310 C CA . GLU B 1 64 ? 8.414 57.851 80.676 1.00 35.22 64 GLU B CA 1
ATOM 1311 C C . GLU B 1 64 ? 8.761 58.220 79.246 1.00 36.29 64 GLU B C 1
ATOM 1312 O O . GLU B 1 64 ? 9.173 59.354 78.957 1.00 35.03 64 GLU B O 1
ATOM 1318 N N . TYR B 1 65 ? 8.592 57.238 78.362 1.00 35.13 65 TYR B N 1
ATOM 1319 C CA . TYR B 1 65 ? 8.874 57.391 76.947 1.00 35.70 65 TYR B CA 1
ATOM 1320 C C . TYR B 1 65 ? 7.716 56.877 76.110 1.00 34.99 65 TYR B C 1
ATOM 1321 O O . TYR B 1 65 ? 6.771 56.280 76.624 1.00 35.15 65 TYR B O 1
ATOM 1330 N N . VAL B 1 66 ? 7.815 57.107 74.807 1.00 34.54 66 VAL B N 1
ATOM 1331 C CA . VAL B 1 66 ? 6.817 56.659 73.857 1.00 35.25 66 VAL B CA 1
ATOM 1332 C C . VAL B 1 66 ? 7.509 56.312 72.553 1.00 36.23 66 VAL B C 1
ATOM 1333 O O . VAL B 1 66 ? 8.180 57.162 71.970 1.00 36.70 66 VAL B O 1
ATOM 1345 N N . GLU B 1 68 ? 6.968 55.116 68.669 1.00 39.38 68 GLU B N 1
ATOM 1346 C CA . GLU B 1 68 ? 5.939 55.006 67.644 1.00 42.42 68 GLU B CA 1
ATOM 1347 C C . GLU B 1 68 ? 6.401 54.174 66.461 1.00 41.73 68 GLU B C 1
ATOM 1348 O O . GLU B 1 68 ? 7.335 54.548 65.747 1.00 42.66 68 GLU B O 1
ATOM 1354 N N . PHE B 1 69 ? 5.739 53.040 66.263 1.00 39.98 69 PHE B N 1
ATOM 1355 C CA . PHE B 1 69 ? 6.068 52.141 65.164 1.00 37.51 69 PHE B CA 1
ATOM 1356 C C . PHE B 1 69 ? 5.186 52.495 63.977 1.00 36.27 69 PHE B C 1
ATOM 1357 O O . PHE B 1 69 ? 3.964 52.588 64.106 1.00 34.99 69 PHE B O 1
ATOM 1365 N N . HIS B 1 70 ? 5.805 52.705 62.822 1.00 34.75 70 HIS B N 1
ATOM 1366 C CA . HIS B 1 70 ? 5.040 53.038 61.635 1.00 36.38 70 HIS B CA 1
ATOM 1367 C C . HIS B 1 70 ? 4.636 51.753 60.909 1.00 36.62 70 HIS B C 1
ATOM 1368 O O . HIS B 1 70 ? 5.168 51.416 59.846 1.00 34.01 70 HIS B O 1
ATOM 1375 N N . ALA B 1 71 ? 3.681 51.049 61.513 1.00 36.70 71 ALA B N 1
ATOM 1376 C CA . ALA B 1 71 ? 3.160 49.796 60.988 1.00 35.74 71 ALA B CA 1
ATOM 1377 C C . ALA B 1 71 ? 2.401 50.035 59.687 1.00 36.53 71 ALA B C 1
ATOM 1378 O O . ALA B 1 71 ? 2.509 49.251 58.741 1.00 35.86 71 ALA B O 1
ATOM 1380 N N . GLY B 1 72 ? 1.632 51.119 59.656 1.00 36.02 72 GLY B N 1
ATOM 1381 C CA . GLY B 1 72 ? 0.847 51.450 58.478 1.00 36.50 72 GLY B CA 1
ATOM 1382 C C . GLY B 1 72 ? 1.682 51.493 57.215 1.00 37.01 72 GLY B C 1
ATOM 1383 O O . GLY B 1 72 ? 1.301 50.920 56.198 1.00 37.37 72 GLY B O 1
ATOM 1384 N N . ASP B 1 73 ? 2.828 52.163 57.274 1.00 38.03 73 ASP B N 1
ATOM 1385 C CA . ASP B 1 73 ? 3.701 52.263 56.108 1.00 39.39 73 ASP B CA 1
ATOM 1386 C C . ASP B 1 73 ? 4.337 50.926 55.762 1.00 38.90 73 ASP B C 1
ATOM 1387 O O . ASP B 1 73 ? 4.467 50.577 54.586 1.00 39.16 73 ASP B O 1
ATOM 1392 N N . TYR B 1 74 ? 4.751 50.196 56.791 1.00 38.43 74 TYR B N 1
ATOM 1393 C CA . TYR B 1 74 ? 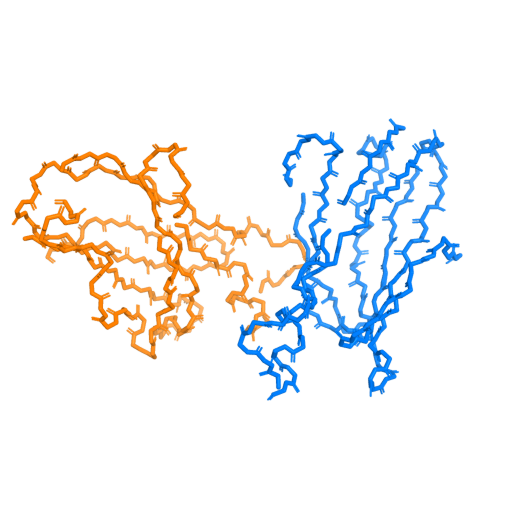5.388 48.899 56.603 1.00 38.42 74 TYR B CA 1
ATOM 1394 C C . TYR B 1 74 ? 4.474 47.936 55.845 1.00 37.00 74 TYR B C 1
ATOM 1395 O O . TYR B 1 74 ? 4.845 47.408 54.800 1.00 35.23 74 TYR B O 1
ATOM 1404 N N . PHE B 1 75 ? 3.270 47.728 56.358 1.00 36.40 75 PHE B N 1
ATOM 1405 C CA . PHE B 1 75 ? 2.349 46.821 55.704 1.00 37.96 75 PHE B CA 1
ATOM 1406 C C . PHE B 1 75 ? 1.891 47.309 54.333 1.00 38.76 75 PHE B C 1
ATOM 1407 O O . PHE B 1 75 ? 1.580 46.498 53.465 1.00 36.86 75 PHE B O 1
ATOM 1415 N N . ALA B 1 76 ? 1.861 48.624 54.128 1.00 39.59 76 ALA B N 1
ATOM 1416 C CA . ALA B 1 76 ? 1.457 49.166 52.834 1.00 39.18 76 ALA B CA 1
ATOM 1417 C C . ALA B 1 76 ? 2.512 48.776 51.804 1.00 39.88 76 ALA B C 1
ATOM 1418 O O . ALA B 1 76 ? 2.185 48.405 50.682 1.00 39.10 76 ALA B O 1
ATOM 1420 N N . SER B 1 77 ? 3.781 48.846 52.193 1.00 41.71 77 SER B N 1
ATOM 1421 C CA . SER B 1 77 ? 4.857 48.492 51.280 1.00 44.99 77 SER B CA 1
ATOM 1422 C C . SER B 1 77 ? 4.819 47.000 50.958 1.00 48.35 77 SER B C 1
ATOM 1423 O O . SER B 1 77 ? 5.430 46.547 49.989 1.00 48.25 77 SER B O 1
ATOM 1426 N N . LYS B 1 78 ? 4.092 46.247 51.778 1.00 50.70 78 LYS B N 1
ATOM 1427 C CA . LYS B 1 78 ? 3.956 44.802 51.620 1.00 52.46 78 LYS B CA 1
ATOM 1428 C C . LYS B 1 78 ? 2.589 44.431 51.041 1.00 53.24 78 LYS B C 1
ATOM 1429 O O . LYS B 1 78 ? 2.310 43.258 50.809 1.00 53.08 78 LYS B O 1
ATOM 1435 N N . ASN B 1 79 ? 1.740 45.429 50.820 1.00 55.34 79 ASN B N 1
ATOM 1436 C CA . ASN B 1 79 ? 0.391 45.201 50.294 1.00 58.48 79 ASN B CA 1
ATOM 1437 C C . ASN B 1 79 ? -0.419 44.325 51.258 1.00 59.24 79 ASN B C 1
ATOM 1438 O O . ASN B 1 79 ? -1.227 43.501 50.829 1.00 58.78 79 ASN B O 1
ATOM 1451 N N . ASN B 1 81 ? -2.103 45.790 54.255 1.00 59.24 81 ASN B N 1
ATOM 1452 C CA . ASN B 1 81 ? -3.130 46.518 55.001 1.00 58.02 81 ASN B CA 1
ATOM 1453 C C . ASN B 1 81 ? -4.545 46.009 54.742 1.00 57.52 81 ASN B C 1
ATOM 1454 O O . ASN B 1 81 ? -5.428 46.151 55.594 1.00 58.52 81 ASN B O 1
ATOM 1459 N N . ALA B 1 82 ? -4.758 45.415 53.570 1.00 55.82 82 ALA B N 1
ATOM 1460 C CA . ALA B 1 82 ? -6.066 44.879 53.206 1.00 53.91 82 ALA B CA 1
ATOM 1461 C C . ALA B 1 82 ? -7.170 45.927 53.357 1.00 52.56 82 ALA B C 1
ATOM 1462 O O . ALA B 1 82 ? -8.324 45.589 53.631 1.00 51.44 82 ALA B O 1
ATOM 1464 N N . ALA B 1 83 ? -6.809 47.195 53.174 1.00 50.28 83 ALA B N 1
ATOM 1465 C CA . ALA B 1 83 ? -7.758 48.301 53.287 1.00 48.13 83 ALA B CA 1
ATOM 1466 C C . ALA B 1 83 ? -7.058 49.631 52.996 1.00 46.69 83 ALA B C 1
ATOM 1467 O O . ALA B 1 83 ? -5.929 49.855 53.430 1.00 46.50 83 ALA B O 1
ATOM 1469 N N . ASP B 1 84 ? -7.731 50.510 52.261 1.00 46.36 84 ASP B N 1
ATOM 1470 C CA . ASP B 1 84 ? -7.156 51.813 51.928 1.00 46.54 84 ASP B CA 1
ATOM 1471 C C . ASP B 1 84 ? -6.909 52.627 53.200 1.00 43.62 84 ASP B C 1
ATOM 1472 O O . ASP B 1 84 ? -5.966 53.414 53.273 1.00 42.81 84 ASP B O 1
ATOM 1477 N N . GLN B 1 85 ? -7.771 52.423 54.192 1.00 40.06 85 GLN B N 1
ATOM 1478 C CA . GLN B 1 85 ? -7.684 53.113 55.473 1.00 38.31 85 GLN B CA 1
ATOM 1479 C C . GLN B 1 85 ? -7.459 52.065 56.563 1.00 36.79 85 GLN B C 1
ATOM 1480 O O . GLN B 1 85 ? -8.408 51.607 57.202 1.00 37.68 85 GLN B O 1
ATOM 1486 N N . PRO B 1 86 ? -6.191 51.698 56.803 1.00 36.06 86 PRO B N 1
ATOM 1487 C CA . PRO B 1 86 ? -5.745 50.702 57.788 1.00 35.90 86 PRO B CA 1
ATOM 1488 C C . PRO B 1 86 ? -6.222 50.905 59.212 1.00 36.73 86 PRO B C 1
ATOM 1489 O O . PRO B 1 86 ? -6.306 52.029 59.701 1.00 37.88 86 PRO B O 1
ATOM 1493 N N . PHE B 1 87 ? -6.509 49.792 59.880 1.00 37.61 87 PHE B N 1
ATOM 1494 C CA . PHE B 1 87 ? -6.937 49.799 61.276 1.00 35.75 87 PHE B CA 1
ATOM 1495 C C . PHE B 1 87 ? -5.779 50.326 62.136 1.00 34.14 87 PHE B C 1
ATOM 1496 O O . PHE B 1 87 ? -5.981 51.071 63.085 1.00 33.65 87 PHE B O 1
ATOM 1504 N N . LEU B 1 88 ? -4.564 49.932 61.774 1.00 33.13 88 LEU B N 1
ATOM 1505 C CA . LEU B 1 88 ? -3.364 50.328 62.489 1.00 32.24 88 LEU B CA 1
ATOM 1506 C C . LEU B 1 88 ? -2.538 51.225 61.586 1.00 33.34 88 LEU B C 1
ATOM 1507 O O . LEU B 1 88 ? -2.250 50.874 60.439 1.00 33.47 88 LEU B O 1
ATOM 1512 N N . THR B 1 89 ? -2.176 52.395 62.099 1.00 31.67 89 THR B N 1
ATOM 1513 C CA . THR B 1 89 ? -1.375 53.341 61.339 1.00 31.96 89 THR B CA 1
ATOM 1514 C C . THR B 1 89 ? -0.053 53.488 62.079 1.00 32.20 89 THR B C 1
ATOM 1515 O O . THR B 1 89 ? 0.958 52.908 61.685 1.00 31.78 89 THR B O 1
ATOM 1519 N N . ILE B 1 90 ? -0.064 54.274 63.150 1.00 31.98 90 ILE B N 1
ATOM 1520 C CA . ILE B 1 90 ? 1.117 54.455 63.972 1.00 32.34 90 ILE B CA 1
ATOM 1521 C C . ILE B 1 90 ? 0.825 53.675 65.255 1.00 32.65 90 ILE B C 1
ATOM 1522 O O . ILE B 1 90 ? -0.159 53.956 65.933 1.00 34.23 90 ILE B O 1
ATOM 1527 N N . VAL B 1 91 ? 1.645 52.680 65.573 1.00 30.93 91 VAL B N 1
ATOM 1528 C CA . VAL B 1 91 ? 1.436 51.921 66.801 1.00 28.84 91 VAL B CA 1
ATOM 1529 C C . VAL B 1 91 ? 2.284 52.605 67.859 1.00 28.04 91 VAL B C 1
ATOM 1530 O O . VAL B 1 91 ? 3.512 52.616 67.758 1.00 27.58 91 VAL B O 1
ATOM 1534 N N . THR B 1 92 ? 1.622 53.173 68.864 1.00 29.40 92 THR B N 1
ATOM 1535 C CA . THR B 1 92 ? 2.296 53.907 69.936 1.00 31.82 92 THR B CA 1
ATOM 1536 C C . THR B 1 92 ? 2.359 53.127 71.233 1.00 31.96 92 THR B C 1
ATOM 1537 O O . THR B 1 92 ? 1.340 52.668 71.750 1.00 34.09 92 THR B O 1
ATOM 1541 N N . VAL B 1 93 ? 3.562 53.006 71.772 1.00 31.09 93 VAL B N 1
ATOM 1542 C CA . VAL B 1 93 ? 3.755 52.275 73.006 1.00 30.54 93 VAL B CA 1
ATOM 1543 C C . VAL B 1 93 ? 4.378 53.167 74.076 1.00 30.60 93 VAL B C 1
ATOM 1544 O O . VAL B 1 93 ? 5.521 53.615 73.949 1.00 29.98 93 VAL B O 1
ATOM 1548 N N . ARG B 1 94 ? 3.611 53.430 75.127 1.00 30.79 94 ARG B N 1
ATOM 1549 C CA . ARG B 1 94 ? 4.094 54.243 76.233 1.00 32.76 94 ARG B CA 1
ATOM 1550 C C . ARG B 1 94 ? 4.541 53.328 77.366 1.00 32.96 94 ARG B C 1
ATOM 1551 O O . ARG B 1 94 ? 3.800 52.438 77.780 1.00 34.23 94 ARG B O 1
ATOM 1559 N N . PHE B 1 95 ? 5.760 53.541 77.853 1.00 31.82 95 PHE B N 1
ATOM 1560 C CA . PHE B 1 95 ? 6.302 52.741 78.941 1.00 31.70 95 PHE B CA 1
ATOM 1561 C C . PHE B 1 95 ? 7.132 53.620 79.861 1.00 32.87 95 PHE B C 1
ATOM 1562 O O . PHE B 1 95 ? 7.393 54.779 79.555 1.00 33.34 95 PHE B O 1
ATOM 1570 N N . GLN B 1 96 ? 7.546 53.068 80.993 1.00 32.00 96 GLN B N 1
ATOM 1571 C CA . GLN B 1 96 ? 8.353 53.824 81.927 1.00 34.17 96 GLN B CA 1
ATOM 1572 C C . GLN B 1 96 ? 9.607 53.068 82.351 1.00 33.44 96 GLN B C 1
ATOM 1573 O O . GLN B 1 96 ? 9.529 51.975 82.892 1.00 37.55 96 GLN B O 1
ATOM 1579 N N . LEU B 1 97 ? 10.767 53.651 82.092 1.00 34.55 97 LEU B N 1
ATOM 1580 C CA . LEU B 1 97 ? 12.024 53.024 82.480 1.00 35.36 97 LEU B CA 1
ATOM 1581 C C . LEU B 1 97 ? 12.391 53.525 83.881 1.00 37.97 97 LEU B C 1
ATOM 1582 O O . LEU B 1 97 ? 12.642 54.717 84.075 1.00 39.01 97 LEU B O 1
ATOM 1587 N N . ALA B 1 98 ? 12.405 52.624 84.859 1.00 39.72 98 ALA B N 1
ATOM 1588 C CA . ALA B 1 98 ? 12.731 53.002 86.231 1.00 42.01 98 ALA B CA 1
ATOM 1589 C C . ALA B 1 98 ? 14.239 53.083 86.482 1.00 44.64 98 ALA B C 1
ATOM 1590 O O . ALA B 1 98 ? 14.762 54.148 86.815 1.00 46.01 98 ALA B O 1
ATOM 1592 N N . ASP B 1 99 ? 14.936 51.962 86.322 1.00 47.34 99 ASP B N 1
ATOM 1593 C CA . ASP B 1 99 ? 16.381 51.920 86.541 1.00 49.53 99 ASP B CA 1
ATOM 1594 C C . ASP B 1 99 ? 17.113 52.429 85.307 1.00 50.74 99 ASP B C 1
ATOM 1595 O O . ASP B 1 99 ? 17.003 51.841 84.235 1.00 52.35 99 ASP B O 1
ATOM 1600 N N . PRO B 1 100 ? 17.879 53.527 85.446 1.00 52.73 100 PRO B N 1
ATOM 1601 C CA . PRO B 1 100 ? 18.639 54.128 84.341 1.00 53.03 100 PRO B CA 1
ATOM 1602 C C . PRO B 1 100 ? 19.821 53.272 83.905 1.00 53.95 100 PRO B C 1
ATOM 1603 O O . PRO B 1 100 ? 20.373 53.478 82.827 1.00 54.30 100 PRO B O 1
ATOM 1607 N N . ASP B 1 101 ? 20.217 52.325 84.752 1.00 55.36 101 ASP B N 1
ATOM 1608 C CA . ASP B 1 101 ? 21.349 51.457 84.445 1.00 56.57 101 ASP B CA 1
ATOM 1609 C C . ASP B 1 101 ? 20.925 50.058 84.021 1.00 56.92 101 ASP B C 1
ATOM 1610 O O . ASP B 1 101 ? 21.770 49.186 83.815 1.00 58.32 101 ASP B O 1
ATOM 1615 N N . ALA B 1 102 ? 19.622 49.839 83.893 1.00 55.01 102 ALA B N 1
ATOM 1616 C CA . ALA B 1 102 ? 19.131 48.532 83.499 1.00 53.68 102 ALA B CA 1
ATOM 1617 C C . ALA B 1 102 ? 19.118 48.384 81.980 1.00 53.84 102 ALA B C 1
ATOM 1618 O O . ALA B 1 102 ? 19.259 49.364 81.241 1.00 52.81 102 ALA B O 1
ATOM 1620 N N . HIS B 1 103 ? 18.977 47.145 81.523 1.00 52.94 103 HIS B N 1
ATOM 1621 C CA . HIS B 1 103 ? 18.915 46.843 80.100 1.00 52.25 103 HIS B CA 1
ATOM 1622 C C . HIS B 1 103 ? 17.473 46.449 79.806 1.00 49.96 103 HIS B C 1
ATOM 1623 O O . HIS B 1 103 ? 16.937 45.528 80.423 1.00 49.74 103 HIS B O 1
ATOM 1630 N N . TYR B 1 104 ? 16.836 47.157 78.883 1.00 47.61 104 TYR B N 1
ATOM 1631 C CA . TYR B 1 104 ? 15.453 46.851 78.534 1.00 47.66 104 TYR B CA 1
ATOM 1632 C C . TYR B 1 104 ? 15.339 46.448 77.069 1.00 46.85 104 TYR B C 1
ATOM 1633 O O . TYR B 1 104 ? 15.864 47.124 76.183 1.00 45.20 104 TYR B O 1
ATOM 1642 N N . HIS B 1 105 ? 14.660 45.335 76.825 1.00 47.24 105 HIS B N 1
ATOM 1643 C CA . HIS B 1 105 ? 14.438 44.854 75.471 1.00 46.74 105 HIS B CA 1
ATOM 1644 C C . HIS B 1 105 ? 12.926 44.786 75.347 1.00 45.88 105 HIS B C 1
ATOM 1645 O O . HIS B 1 105 ? 12.277 44.027 76.069 1.00 45.04 105 HIS B O 1
ATOM 1652 N N . ILE B 1 106 ? 12.361 45.586 74.451 1.00 44.20 106 ILE B N 1
ATOM 1653 C CA . ILE B 1 106 ? 10.917 45.596 74.283 1.00 43.38 106 ILE B CA 1
ATOM 1654 C C . ILE B 1 106 ? 10.505 45.053 72.917 1.00 42.75 106 ILE B C 1
ATOM 1655 O O . ILE B 1 106 ? 10.370 45.802 71.949 1.00 42.86 106 ILE B O 1
ATOM 1660 N N . PRO B 1 107 ? 10.309 43.728 72.830 1.00 40.91 107 PRO B N 1
ATOM 1661 C CA . PRO B 1 107 ? 9.912 43.007 71.618 1.00 39.36 107 PRO B CA 1
ATOM 1662 C C . PRO B 1 107 ? 8.501 43.377 71.179 1.00 38.35 107 PRO B C 1
ATOM 1663 O O . PRO B 1 107 ? 7.623 43.601 72.011 1.00 38.36 107 PRO B O 1
ATOM 1667 N N . LEU B 1 108 ? 8.286 43.415 69.871 1.00 36.17 108 LEU B N 1
ATOM 1668 C CA . LEU B 1 108 ? 6.980 43.737 69.321 1.00 36.25 108 LEU B CA 1
ATOM 1669 C C . LEU B 1 108 ? 6.580 42.667 68.310 1.00 35.38 108 LEU B C 1
ATOM 1670 O O . LEU B 1 108 ? 7.338 42.364 67.397 1.00 35.94 108 LEU B O 1
ATOM 1675 N N . LEU B 1 109 ? 5.395 42.098 68.475 1.00 35.53 109 LEU B N 1
ATOM 1676 C CA . LEU B 1 109 ? 4.892 41.105 67.534 1.00 37.49 109 LEU B CA 1
ATOM 1677 C C . LEU B 1 109 ? 3.810 41.888 66.834 1.00 36.79 109 LEU B C 1
ATOM 1678 O O . LEU B 1 109 ? 2.731 42.115 67.385 1.00 38.00 109 LEU B O 1
ATOM 1683 N N . LEU B 1 110 ? 4.108 42.299 65.613 1.00 37.27 110 LEU B N 1
ATOM 1684 C CA . LEU B 1 110 ? 3.203 43.133 64.851 1.00 37.12 110 LEU B CA 1
ATOM 1685 C C . LEU B 1 110 ? 2.394 42.466 63.757 1.00 38.21 110 LEU B C 1
ATOM 1686 O O . LEU B 1 110 ? 2.894 41.644 62.991 1.00 37.02 110 LEU B O 1
ATOM 1691 N N . SER B 1 111 ? 1.130 42.864 63.692 1.00 38.89 111 SER B N 1
ATOM 1692 C CA . SER B 1 111 ? 0.187 42.384 62.694 1.00 37.28 111 SER B CA 1
ATOM 1693 C C . SER B 1 111 ? -0.624 43.608 62.266 1.00 38.50 111 SER B C 1
ATOM 1694 O O . SER B 1 111 ? -0.653 44.619 62.974 1.00 37.47 111 SER B O 1
ATOM 1697 N N . PRO B 1 112 ? -1.276 43.546 61.097 1.00 38.05 112 PRO B N 1
ATOM 1698 C CA . PRO B 1 112 ? -2.055 44.712 60.687 1.00 38.48 112 PRO B CA 1
ATOM 1699 C C . PRO B 1 112 ? -3.334 44.862 61.504 1.00 38.26 112 PRO B C 1
ATOM 1700 O O . PRO B 1 112 ? -4.010 45.890 61.419 1.00 39.58 112 PRO B O 1
ATOM 1704 N N . PHE B 1 113 ? -3.655 43.855 62.311 1.00 35.69 113 PHE B N 1
ATOM 1705 C CA . PHE B 1 113 ? -4.894 43.887 63.094 1.00 34.20 113 PHE B CA 1
ATOM 1706 C C . PHE B 1 113 ? -4.718 43.859 64.608 1.00 31.44 113 PHE B C 1
ATOM 1707 O O . PHE B 1 113 ? -5.691 43.900 65.353 1.00 28.48 113 PHE B O 1
ATOM 1715 N N . GLY B 1 114 ? -3.474 43.784 65.061 1.00 28.92 114 GLY B N 1
ATOM 1716 C CA . GLY B 1 114 ? -3.230 43.750 66.485 1.00 27.90 114 GLY B CA 1
ATOM 1717 C C . GLY B 1 114 ? -1.751 43.594 66.733 1.00 27.55 114 GLY B C 1
ATOM 1718 O O . GLY B 1 114 ? -0.967 43.485 65.789 1.00 25.86 114 GLY B O 1
ATOM 1719 N N . TYR B 1 115 ? -1.360 43.581 68.000 1.00 27.90 115 TYR B N 1
ATOM 1720 C CA . TYR B 1 115 ? 0.044 43.439 68.318 1.00 26.07 115 TYR B CA 1
ATOM 1721 C C . TYR B 1 115 ? 0.251 43.058 69.758 1.00 24.70 115 TYR B C 1
ATOM 1722 O O . TYR B 1 115 ? -0.682 43.070 70.561 1.00 24.92 115 TYR B O 1
ATOM 1731 N N . GLN B 1 116 ? 1.496 42.721 70.070 1.00 24.55 116 GLN B N 1
ATOM 1732 C CA . GLN B 1 116 ? 1.880 42.318 71.399 1.00 25.45 116 GLN B CA 1
ATOM 1733 C C . GLN B 1 116 ? 3.222 42.957 71.664 1.00 27.18 116 GLN B C 1
ATOM 1734 O O . GLN B 1 116 ? 4.134 42.878 70.841 1.00 25.61 116 GLN B O 1
AT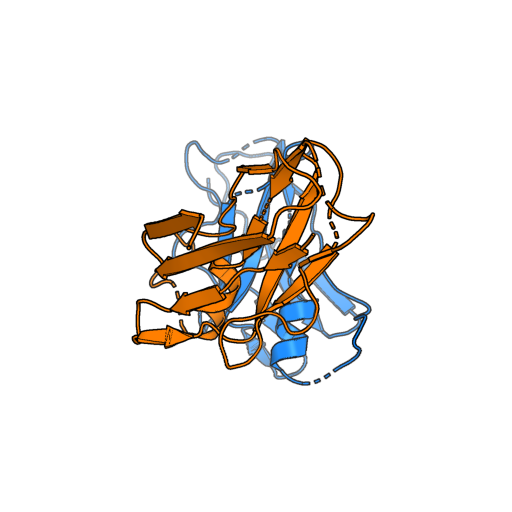OM 1740 N N . VAL B 1 117 ? 3.335 43.605 72.814 1.00 28.32 117 VAL B N 1
ATOM 1741 C CA . VAL B 1 117 ? 4.580 44.249 73.199 1.00 29.94 117 VAL B CA 1
ATOM 1742 C C . VAL B 1 117 ? 4.721 43.980 74.670 1.00 29.56 117 VAL B C 1
ATOM 1743 O O . VAL B 1 117 ? 3.716 43.888 75.382 1.00 29.77 117 VAL B O 1
ATOM 1747 N N . TYR B 1 118 ? 5.960 43.851 75.128 1.00 29.82 118 TYR B N 1
ATOM 1748 C CA . TYR B 1 118 ? 6.190 43.585 76.535 1.00 33.92 118 TYR B CA 1
ATOM 1749 C C . TYR B 1 118 ? 7.667 43.712 76.827 1.00 34.86 118 TYR B C 1
ATOM 1750 O O . TYR B 1 118 ? 8.483 43.790 75.909 1.00 34.94 118 TYR B O 1
ATOM 1759 N N . ARG B 1 119 ? 8.021 43.753 78.103 1.00 37.07 119 ARG B N 1
ATOM 1760 C CA . ARG B 1 119 ? 9.428 43.823 78.439 1.00 40.10 119 ARG B CA 1
ATOM 1761 C C . ARG B 1 119 ? 9.966 42.393 78.391 1.00 43.56 119 ARG B C 1
ATOM 1762 O O . ARG B 1 119 ? 9.508 41.525 79.134 1.00 41.63 119 ARG B O 1
ATOM 1770 N N . GLY B 1 120 ? 10.923 42.149 77.504 1.00 47.09 120 GLY B N 1
ATOM 1771 C CA . GLY B 1 120 ? 11.489 40.818 77.387 1.00 53.11 120 GLY B CA 1
ATOM 1772 C C . GLY B 1 120 ? 12.532 40.541 78.451 1.00 56.98 120 GLY B C 1
ATOM 1773 O O . GLY B 1 120 ? 12.954 41.445 79.174 1.00 56.28 120 GLY B O 1
ATOM 1774 N N . SER B 1 121 ? 12.947 39.283 78.551 1.00 61.37 121 SER B N 1
ATOM 1775 C CA . SER B 1 121 ? 13.955 38.885 79.533 1.00 65.07 121 SER B CA 1
ATOM 1776 C C . SER B 1 121 ? 15.365 39.070 78.961 1.00 66.86 121 SER B C 1
ATOM 1777 O O . SER B 1 121 ? 15.477 39.516 77.795 1.00 67.98 121 SER B O 1
#

Foldseek 3Di:
DFEWEFAAEPVVRFTQFQWWDWKAFVPGDTPIDGAHRRRTDDGTPAADPRFFHKMKWTQVQVSVVVVDHDPDAPCGTDMDMDGDHDRPDYFYWYWYDYSPDIDIDRDD/DFEWEFEAEPVVRATQFFWWDWKDAPPDDIDIFGQHRRRIGPDTPADDPRFFHKMKWTQVQVSVVVVPQVDPDFPDGIDMDMDGDHDRPDYWYWYWYDYSVDIDIDTDD

CATH classification: 2.60.40.180

Organism: Bacillus subtilis (strain 168) (NCBI:txid224308)

Secondary structure (DSSP, 8-state):
-EEE--EEETTTTEE-TT-EEE--BTTS---EEE--TTSS-SS-SEEGGG--EEE--B-HHHHHHTT---SS-S-SSB---EEE--TTSEEE--EEEETTEEEE--B-/-EEEEEEEETTTTEE--S-EEE--BTTS---EEE--TTSS-SS-SEEGGG--EEE--B-HHHHHHHT---SSS-S-SSB---EEE--TTSEEEEEEEE-SS-EEE----

Solvent-accessible surface area: 12060 Å² total

Radius of gyration: 19.52 Å; Cα contacts (8 Å, |Δi|>4): 488; chains: 2; bounding box: 48×41×53 Å

Nearest PDB structures (foldseek):
  2h0e-assembly1_A  TM=1.009E+00  e=4.789E-19  Bacillus subtilis
  5z5m-assembly1_B  TM=9.305E-01  e=1.626E-10  Phaeodactylum tricornutum CCAP 1055/1
  3qva-assembly1_C  TM=8.933E-01  e=4.761E-09  Klebsiella pneumoniae subsp. pneumoniae MGH 78578
  3qva-assembly1_A  TM=8.980E-01  e=9.896E-09  Klebsiella pneumoniae subsp. pneumoniae MGH 78578
  3qva-assembly1_D  TM=9.002E-01  e=1.944E-08  Klebsiella pneumoniae subsp. pneumoniae MGH 78578